Protein AF-A0A2J8KW64-F1 (afdb_monomer_lite)

Radius of gyration: 29.24 Å; chains: 1; bounding box: 67×45×69 Å

Secondary structure (DSSP, 8-state):
--S-SBTTBSS--HHHHHHHHHHHHHHTSGGGS-GGGHHHHHHHHHHHTSHHHHHHHHHHHSHHHHHHHHHHHTTSPPPP--SS----SS----------HHHHHHHHHHHHTTGGGSPPPPP-SS--HHHHTT-----EEEE---SHHHHHHHHHHT--HHHHHHHHHHHHHHHHHHTT---SEEEES-SHHHHHHHHHHHHHHHTTT----------EETTTTEEPPTT-

Sequence (232 aa):
RQNCPFLAGETESLADIVLWGALYPLLQDPAYLPEELSALHSWFQTLSTQEPCQRAAETVLKQQGVLALRPYLQKQPQPSPTEGRAVTNEPEEEELATLSEEEIAMAVTAWEKGLESLPPLRPQQNPVYSRLRQWNTLYLCGTDEYGTATETKALEEGLTPQEICDKYHIIHADIYRWFNISFDIFGRTTTPQQTKITQDIFQQLLKRGFVLQDTVEQLRCEHCARFLADRF

pLDDT: mean 83.66, std 15.82, range [40.0, 98.81]

Foldseek 3Di:
DPDQLAPVGVDDDPVLVVVLVVCVVPVVDVVNDDPVVVSVNSSSVSQCPDPVNVVVCVVCPPPVNVVVVVVVVVPPPDPPPDPDDDDDPPPDPPPPPDDDPVVVVVVVVVVVVPPVPDDDDDDDQDDDPCVVVVHPDAAEEEDDQDDPVLVVVCVVVVHDSVVVRVVVRVVVVVVCVVVVPDHPYYYYCPDPVNVVVVVVVVVVCVVVVNDDDDDDDFDADPVVRGTDDPVD

Organism: Pan troglodytes (NCBI:txid9598)

InterPro domains:
  IPR010987 Glutathione S-transferase, C-terminal-like [PS50405] (1-69)
  IPR014729 Rossmann-like alpha/beta/alpha sandwich fold [G3DSA:3.40.50.620] (129-232)
  IPR015413 Methionyl/Leucyl tRNA synthetase [PF09334] (129-232)
  IPR023458 Methionine-tRNA ligase, type 1 [PTHR45765] (129-232)
  IPR033911 Methioninyl-tRNA synthetase core domain [PR01041] (133-147)
  IPR033911 Methioninyl-tRNA synthetase core domain [PR01041] (181-192)
  IPR036282 Glutathione S-transferase, C-terminal domain superfamily [SSF47616] (3-79)

Structure (mmCIF, N/CA/C/O backbone):
data_AF-A0A2J8KW64-F1
#
_entry.id   AF-A0A2J8KW64-F1
#
loop_
_atom_site.group_PDB
_atom_site.id
_atom_site.type_symbol
_atom_site.label_atom_id
_atom_site.label_alt_id
_atom_site.label_comp_id
_atom_site.label_asym_id
_atom_site.label_entity_id
_atom_site.label_seq_id
_atom_site.pdbx_PDB_ins_code
_atom_site.Cartn_x
_atom_site.Cartn_y
_atom_site.Cartn_z
_atom_site.occupancy
_atom_site.B_iso_or_equiv
_atom_site.auth_seq_id
_atom_site.auth_comp_id
_atom_site.auth_asym_id
_atom_site.auth_atom_id
_atom_site.pdbx_PDB_model_num
ATOM 1 N N . ARG A 1 1 ? 14.714 -3.065 37.019 1.00 54.22 1 ARG A N 1
ATOM 2 C CA . ARG A 1 1 ? 16.060 -3.476 36.556 1.00 54.22 1 ARG A CA 1
ATOM 3 C C . ARG A 1 1 ? 17.045 -2.454 37.110 1.00 54.22 1 ARG A C 1
ATOM 5 O O . ARG A 1 1 ? 17.249 -1.432 36.481 1.00 54.22 1 ARG A O 1
ATOM 12 N N . GLN A 1 2 ? 17.510 -2.637 38.341 1.00 53.72 2 GLN A N 1
ATOM 13 C CA . GLN A 1 2 ? 18.458 -1.718 38.978 1.00 53.72 2 GLN A CA 1
ATOM 14 C C . GLN A 1 2 ? 19.855 -2.318 38.780 1.00 53.72 2 GLN A C 1
ATOM 16 O O . GLN A 1 2 ? 20.034 -3.480 39.130 1.00 53.72 2 GLN A O 1
ATOM 21 N N . ASN A 1 3 ? 20.781 -1.550 38.193 1.00 59.75 3 ASN A N 1
ATOM 22 C CA . ASN A 1 3 ? 22.216 -1.842 37.977 1.00 59.75 3 ASN A CA 1
ATOM 23 C C . ASN A 1 3 ? 22.692 -2.338 36.596 1.00 59.75 3 ASN A C 1
ATOM 25 O O . ASN A 1 3 ? 23.799 -2.861 36.514 1.00 59.75 3 ASN A O 1
ATOM 29 N N . CYS A 1 4 ? 21.956 -2.128 35.501 1.00 67.62 4 CYS A N 1
ATOM 30 C CA . CYS A 1 4 ? 22.584 -2.223 34.172 1.00 67.62 4 CYS A CA 1
ATOM 31 C C . CYS A 1 4 ? 23.103 -0.834 33.750 1.00 67.62 4 CYS A C 1
ATOM 33 O O . CYS A 1 4 ? 22.308 0.107 33.767 1.00 67.62 4 CYS A O 1
ATOM 35 N N . PRO A 1 5 ? 24.394 -0.681 33.392 1.00 73.62 5 PRO A N 1
ATOM 36 C CA . PRO A 1 5 ? 24.965 0.606 32.983 1.00 73.62 5 PRO A CA 1
ATOM 37 C C . PRO A 1 5 ? 24.490 1.081 31.598 1.00 73.62 5 PRO A C 1
ATOM 39 O O . PRO A 1 5 ? 24.626 2.262 31.296 1.00 73.62 5 PRO A O 1
ATOM 42 N N . PHE A 1 6 ? 23.907 0.193 30.780 1.00 83.44 6 PHE A N 1
ATOM 43 C CA . PHE A 1 6 ? 23.402 0.479 29.431 1.00 83.44 6 PHE A CA 1
ATOM 44 C C . PHE A 1 6 ? 21.948 0.008 29.260 1.00 83.44 6 PHE A C 1
ATOM 46 O O . PHE A 1 6 ? 21.459 -0.840 30.013 1.00 83.44 6 PHE A O 1
ATOM 53 N N . LEU A 1 7 ? 21.242 0.536 28.255 1.00 79.69 7 LEU A N 1
ATOM 54 C CA . LEU A 1 7 ? 19.806 0.303 28.039 1.00 79.69 7 LEU A CA 1
ATOM 55 C C . LEU A 1 7 ? 19.466 -1.170 27.775 1.00 79.69 7 LEU A C 1
ATOM 57 O O . LEU A 1 7 ? 18.421 -1.663 28.210 1.00 79.69 7 LEU A O 1
ATOM 61 N N . ALA A 1 8 ? 20.347 -1.875 27.063 1.00 72.19 8 ALA A N 1
ATOM 62 C CA . ALA A 1 8 ? 20.139 -3.258 26.641 1.00 72.19 8 ALA A CA 1
ATOM 63 C C . ALA A 1 8 ? 20.865 -4.302 27.515 1.00 72.19 8 ALA A C 1
ATOM 65 O O . ALA A 1 8 ? 20.628 -5.497 27.332 1.00 72.19 8 ALA A O 1
ATOM 66 N N . GLY A 1 9 ? 21.715 -3.893 28.467 1.00 76.25 9 GLY A N 1
ATOM 67 C CA . GLY A 1 9 ? 22.478 -4.823 29.307 1.00 76.25 9 GLY A CA 1
ATOM 68 C C . GLY A 1 9 ? 23.766 -4.238 29.896 1.00 76.25 9 GLY A C 1
ATOM 69 O O . GLY A 1 9 ? 23.833 -3.061 30.239 1.00 76.25 9 GLY A O 1
ATOM 70 N N . GLU A 1 10 ? 24.786 -5.086 30.051 1.00 78.88 10 GLU A N 1
ATOM 71 C CA . GLU A 1 10 ? 26.098 -4.715 30.617 1.00 78.88 10 GLU A CA 1
ATOM 72 C C . GLU A 1 10 ? 27.086 -4.167 29.580 1.00 78.88 10 GLU A C 1
ATOM 74 O O . GLU A 1 10 ? 28.126 -3.620 29.941 1.00 78.88 10 GLU A O 1
ATOM 79 N N . THR A 1 11 ? 26.756 -4.284 28.295 1.00 83.94 11 THR A N 1
ATOM 80 C CA . THR A 1 11 ? 27.576 -3.802 27.183 1.00 83.94 11 THR A CA 1
ATOM 81 C C . THR A 1 11 ? 26.881 -2.662 26.459 1.00 83.94 11 THR A C 1
ATOM 83 O O . THR A 1 11 ? 25.668 -2.710 26.253 1.00 83.94 11 THR A O 1
ATOM 86 N N . GLU A 1 12 ? 27.667 -1.691 26.008 1.00 85.81 12 GLU A N 1
ATOM 87 C CA . GLU A 1 12 ? 27.205 -0.634 25.116 1.00 85.81 12 GLU A CA 1
ATOM 88 C C . GLU A 1 12 ? 26.594 -1.217 23.838 1.00 85.81 12 GLU A C 1
ATOM 90 O O . GLU A 1 12 ? 27.151 -2.124 23.214 1.00 85.81 12 GLU A O 1
ATOM 95 N N . SER A 1 13 ? 25.446 -0.676 23.441 1.00 89.44 13 SER A N 1
ATOM 96 C CA . SER A 1 13 ? 24.792 -1.009 22.183 1.00 89.44 13 SER A CA 1
ATOM 97 C C . SER A 1 13 ? 24.716 0.199 21.252 1.00 89.44 13 SER A C 1
ATOM 99 O O . SER A 1 13 ? 24.811 1.352 21.668 1.00 89.44 13 SER A O 1
ATOM 101 N N . LEU A 1 14 ? 24.449 -0.052 19.969 1.00 85.19 14 LEU A N 1
ATOM 102 C CA . LEU A 1 14 ? 24.176 1.020 19.008 1.00 85.19 14 LEU A CA 1
ATOM 103 C C . LEU A 1 14 ? 23.000 1.909 19.455 1.00 85.19 14 LEU A C 1
ATOM 105 O O . LEU A 1 14 ? 23.011 3.111 19.203 1.00 85.19 14 LEU A O 1
ATOM 109 N N . ALA A 1 15 ? 22.002 1.333 20.132 1.00 86.06 15 ALA A N 1
ATOM 110 C CA . ALA A 1 15 ? 20.866 2.087 20.649 1.00 86.06 15 ALA A CA 1
ATOM 111 C C . ALA A 1 15 ? 21.295 3.094 21.725 1.00 86.06 15 ALA A C 1
ATOM 113 O O . ALA A 1 15 ? 20.784 4.211 21.733 1.00 86.06 15 ALA A O 1
ATOM 114 N N . ASP A 1 16 ? 22.262 2.734 22.576 1.00 88.88 16 ASP A N 1
ATOM 115 C CA . ASP A 1 16 ? 22.820 3.630 23.591 1.00 88.88 16 ASP A CA 1
ATOM 116 C C . ASP A 1 16 ? 23.479 4.855 22.947 1.00 88.88 16 ASP A C 1
ATOM 118 O O . ASP A 1 16 ? 23.173 5.984 23.322 1.00 88.88 16 ASP A O 1
ATOM 122 N N . ILE A 1 17 ? 24.302 4.644 21.915 1.00 88.69 17 ILE A N 1
ATOM 123 C CA . ILE A 1 17 ? 24.999 5.722 21.193 1.00 88.69 17 ILE A CA 1
ATOM 124 C C . ILE A 1 17 ? 24.003 6.644 20.476 1.00 88.69 17 ILE A C 1
ATOM 126 O O . ILE A 1 17 ? 24.112 7.869 20.556 1.00 88.69 17 ILE A O 1
ATOM 130 N N . VAL A 1 18 ? 23.020 6.065 19.776 1.00 86.56 18 VAL A N 1
ATOM 131 C CA . VAL A 1 18 ? 22.017 6.833 19.021 1.00 86.56 18 VAL A CA 1
ATOM 132 C C . VAL A 1 18 ? 21.143 7.662 19.961 1.00 86.56 18 VAL A C 1
ATOM 134 O O . VAL A 1 18 ? 20.919 8.845 19.703 1.00 86.56 18 VAL A O 1
ATOM 137 N N . LEU A 1 19 ? 20.672 7.068 21.061 1.00 88.19 19 LEU A N 1
ATOM 138 C CA . LEU A 1 19 ? 19.833 7.768 22.033 1.00 88.19 19 LEU A CA 1
ATOM 139 C C . LEU A 1 19 ? 20.622 8.826 22.799 1.00 88.19 19 LEU A C 1
ATOM 141 O O . LEU A 1 19 ? 20.112 9.928 22.988 1.00 88.19 19 LEU A O 1
ATOM 145 N N . TRP A 1 20 ? 21.870 8.545 23.178 1.00 91.06 20 TRP A N 1
ATOM 146 C CA . TRP A 1 20 ? 22.741 9.544 23.790 1.00 91.06 20 TRP A CA 1
ATOM 147 C C . TRP A 1 20 ? 22.952 10.740 22.864 1.00 91.06 20 TRP A C 1
ATOM 149 O O . TRP A 1 20 ? 22.718 11.866 23.287 1.00 91.06 20 TRP A O 1
ATOM 159 N N . GLY A 1 21 ? 23.292 10.521 21.589 1.00 86.69 21 GLY A N 1
ATOM 160 C CA . GLY A 1 21 ? 23.510 11.611 20.634 1.00 86.69 21 GLY A CA 1
ATOM 161 C C . GLY A 1 21 ? 22.258 12.459 20.380 1.00 86.69 21 GLY A C 1
ATOM 162 O O . GLY A 1 21 ? 22.357 13.678 20.251 1.00 86.69 21 GLY A O 1
ATOM 163 N N . ALA A 1 22 ? 21.077 11.835 20.352 1.00 84.50 22 ALA A N 1
ATOM 164 C CA . ALA A 1 22 ? 19.804 12.537 20.192 1.00 84.50 22 ALA A CA 1
ATOM 165 C C . ALA A 1 22 ? 19.422 13.366 21.431 1.00 84.50 22 ALA A C 1
ATOM 167 O O . ALA A 1 22 ? 18.861 14.453 21.300 1.00 84.50 22 ALA A O 1
ATOM 168 N N . LEU A 1 23 ? 19.727 12.855 22.626 1.00 84.44 23 LEU A N 1
ATOM 169 C CA . LEU A 1 23 ? 19.353 13.470 23.899 1.00 84.44 23 LEU A CA 1
ATOM 170 C C . LEU A 1 23 ? 20.432 14.398 24.468 1.00 84.44 23 LEU A C 1
ATOM 172 O O . LEU A 1 23 ? 20.132 15.187 25.360 1.00 84.44 23 LEU A O 1
ATOM 176 N N . TYR A 1 24 ? 21.663 14.350 23.950 1.00 85.25 24 TYR A N 1
ATOM 177 C CA . TYR A 1 24 ? 22.800 15.117 24.460 1.00 85.25 24 TYR A CA 1
ATOM 178 C C . TYR A 1 24 ? 22.519 16.615 24.644 1.00 85.25 24 TYR A C 1
ATOM 180 O O . TYR A 1 24 ? 22.802 17.125 25.727 1.00 85.25 24 TYR A O 1
ATOM 188 N N . PRO A 1 25 ? 21.902 17.327 23.676 1.00 78.38 25 PRO A N 1
ATOM 189 C CA . PRO A 1 25 ? 21.611 18.753 23.839 1.00 78.38 25 PRO A CA 1
ATOM 190 C C . PRO A 1 25 ? 20.603 19.062 24.954 1.00 78.38 25 PRO A C 1
ATOM 192 O O . PRO A 1 25 ? 20.591 20.178 25.459 1.00 78.38 25 PRO A O 1
ATOM 195 N N . LEU A 1 26 ? 19.746 18.099 25.307 1.00 77.19 26 LEU A N 1
ATOM 196 C CA . LEU A 1 26 ? 18.697 18.258 26.317 1.00 77.19 26 LEU A CA 1
ATOM 197 C C . LEU A 1 26 ? 19.200 17.885 27.712 1.00 77.19 26 LEU A C 1
ATOM 199 O O . LEU A 1 26 ? 18.938 18.597 28.672 1.00 77.19 26 LEU A O 1
ATOM 203 N N . LEU A 1 27 ? 19.932 16.775 27.824 1.00 81.06 27 LEU A N 1
ATOM 204 C CA . LEU A 1 27 ? 20.335 16.208 29.115 1.00 81.06 27 LEU A CA 1
ATOM 205 C C . LEU A 1 27 ? 21.698 16.709 29.612 1.00 81.06 27 LEU A C 1
ATOM 207 O O . LEU A 1 27 ? 22.128 16.334 30.702 1.00 81.06 27 LEU A O 1
ATOM 211 N N . GLN A 1 28 ? 22.380 17.559 28.837 1.00 77.75 28 GLN A N 1
ATOM 212 C CA . GLN A 1 28 ? 23.571 18.277 29.297 1.00 77.75 28 GLN A CA 1
ATOM 213 C C . GLN A 1 28 ? 23.236 19.285 30.409 1.00 77.75 28 GLN A C 1
ATOM 215 O O . GLN A 1 28 ? 24.074 19.529 31.278 1.00 77.75 28 GLN A O 1
ATOM 220 N N . ASP A 1 29 ? 22.033 19.864 30.385 1.00 76.94 29 ASP A N 1
ATOM 221 C CA . ASP A 1 29 ? 21.564 20.762 31.433 1.00 76.94 29 ASP A CA 1
ATOM 222 C C . ASP A 1 29 ? 20.804 19.956 32.508 1.00 76.94 29 ASP A C 1
ATOM 224 O O . ASP A 1 29 ? 19.748 19.378 32.224 1.00 76.94 29 ASP A O 1
ATOM 228 N N . PRO A 1 30 ? 21.320 19.897 33.751 1.00 66.75 30 PRO A N 1
ATOM 229 C CA . PRO A 1 30 ? 20.703 19.133 34.830 1.00 66.75 30 PRO A CA 1
ATOM 230 C C . PRO A 1 30 ? 19.306 19.639 35.224 1.00 66.75 30 PRO A C 1
ATOM 232 O O . PRO A 1 30 ? 18.594 18.911 35.908 1.00 66.75 30 PRO A O 1
ATOM 235 N N . ALA A 1 31 ? 18.886 20.833 34.789 1.00 72.00 31 ALA A N 1
ATOM 236 C CA . ALA A 1 31 ? 17.547 21.361 35.052 1.00 72.00 31 ALA A CA 1
ATOM 237 C C . ALA A 1 31 ? 16.423 20.644 34.274 1.00 72.00 31 ALA A C 1
ATOM 239 O O . ALA A 1 31 ? 15.263 20.736 34.666 1.00 72.00 31 ALA A O 1
ATOM 240 N N . TYR A 1 32 ? 16.739 19.930 33.186 1.00 67.06 32 TYR A N 1
ATOM 241 C CA . TYR A 1 32 ? 15.736 19.318 32.298 1.00 67.06 32 TYR A CA 1
ATOM 242 C C . TYR A 1 32 ? 15.318 17.893 32.691 1.00 67.06 32 TYR A C 1
ATOM 244 O O . TYR A 1 32 ? 14.472 17.295 32.024 1.00 67.06 32 TYR A O 1
ATOM 252 N N . LEU A 1 33 ? 15.892 17.330 33.757 1.00 68.00 33 LEU A N 1
ATOM 253 C CA . LEU A 1 33 ? 15.594 15.974 34.218 1.00 68.00 33 LEU A CA 1
ATOM 254 C C . LEU A 1 33 ? 15.066 15.984 35.659 1.00 68.00 33 LEU A C 1
ATOM 256 O O . LEU A 1 33 ? 15.821 16.326 36.568 1.00 68.00 33 LEU A O 1
ATOM 260 N N . PRO A 1 34 ? 13.812 15.554 35.883 1.00 73.69 34 PRO A N 1
ATOM 261 C CA . PRO A 1 34 ? 13.275 15.331 37.224 1.00 73.69 34 PRO A CA 1
ATOM 262 C C . PRO A 1 34 ? 14.090 14.284 38.010 1.00 73.69 34 PRO A C 1
ATOM 264 O O . PRO A 1 34 ? 14.601 13.320 37.424 1.00 73.69 34 PRO A O 1
ATOM 267 N N . GLU A 1 35 ? 14.203 14.441 39.336 1.00 69.38 35 GLU A N 1
ATOM 268 C CA . GLU A 1 35 ? 14.982 13.547 40.220 1.00 69.38 35 GLU A CA 1
ATOM 269 C C . GLU A 1 35 ? 14.512 12.080 40.145 1.00 69.38 35 GLU A C 1
ATOM 271 O O . GLU A 1 35 ? 15.294 11.141 40.337 1.00 69.38 35 GLU A O 1
ATOM 276 N N . GLU A 1 36 ? 13.247 11.863 39.778 1.00 75.94 36 GLU A N 1
ATOM 277 C CA . GLU A 1 36 ? 12.618 10.556 39.591 1.00 75.94 36 GLU A CA 1
ATOM 278 C C . GLU A 1 36 ? 13.283 9.720 38.480 1.00 75.94 36 GLU A C 1
ATOM 280 O O . GLU A 1 36 ? 13.137 8.495 38.451 1.00 75.94 36 GLU A O 1
ATOM 285 N N . LEU A 1 37 ? 14.062 10.348 37.590 1.00 79.62 37 LEU A N 1
ATOM 286 C CA . LEU A 1 37 ? 14.777 9.707 36.481 1.00 79.62 37 LEU A CA 1
ATOM 287 C C . LEU A 1 37 ? 16.285 9.539 36.745 1.00 79.62 37 LEU A C 1
ATOM 289 O O . LEU A 1 37 ? 17.095 9.512 35.817 1.00 79.62 37 LEU A O 1
ATOM 293 N N . SER A 1 38 ? 16.680 9.349 38.006 1.00 77.94 38 SER A N 1
ATOM 294 C CA . SER A 1 38 ? 18.078 9.122 38.423 1.00 77.94 38 SER A CA 1
ATOM 295 C C . SER A 1 38 ? 18.828 8.032 37.634 1.00 77.94 38 SER A C 1
ATOM 297 O O . SER A 1 38 ? 20.017 8.178 37.347 1.00 77.94 38 SER A O 1
ATOM 299 N N . ALA A 1 39 ? 18.146 6.960 37.216 1.00 81.19 39 ALA A N 1
ATOM 300 C CA . ALA A 1 39 ? 18.743 5.904 36.392 1.00 81.19 39 ALA A CA 1
ATOM 301 C C . ALA A 1 39 ? 19.136 6.399 34.988 1.00 81.19 39 ALA A C 1
ATOM 303 O O . ALA A 1 39 ? 20.193 6.031 34.476 1.00 81.19 39 ALA A O 1
ATOM 304 N N . LEU A 1 40 ? 18.310 7.263 34.389 1.00 83.06 40 LEU A N 1
ATOM 305 C CA . LEU A 1 40 ? 18.592 7.886 33.097 1.00 83.06 40 LEU A CA 1
ATOM 306 C C . LEU A 1 40 ? 19.747 8.883 33.220 1.00 83.06 40 LEU A C 1
ATOM 308 O O . LEU A 1 40 ? 20.615 8.918 32.352 1.00 83.06 40 LEU A O 1
ATOM 312 N N . HIS A 1 41 ? 19.802 9.626 34.329 1.00 81.44 41 HIS A N 1
ATOM 313 C CA . HIS A 1 41 ? 20.922 10.514 34.630 1.00 81.44 41 HIS A CA 1
ATOM 314 C C . HIS A 1 41 ? 22.237 9.730 34.727 1.00 81.44 41 HIS A C 1
ATOM 316 O O . HIS A 1 41 ? 23.215 10.072 34.066 1.00 81.44 41 HIS A O 1
ATOM 322 N N . SER A 1 42 ? 22.250 8.631 35.489 1.00 85.00 42 SER A N 1
ATOM 323 C CA . SER A 1 42 ? 23.431 7.773 35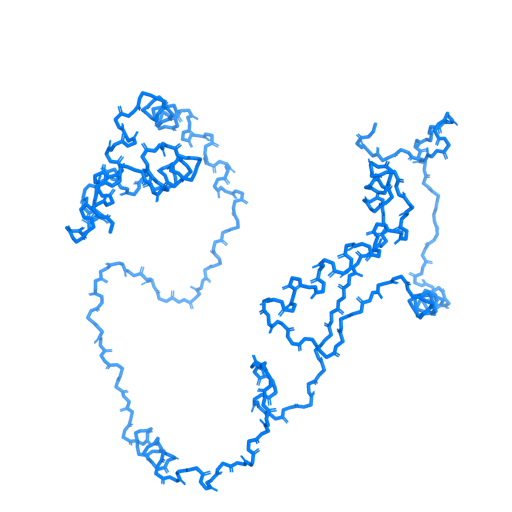.617 1.00 85.00 42 SER A CA 1
ATOM 324 C C . SER A 1 42 ? 23.880 7.215 34.266 1.00 85.00 42 SER A C 1
ATOM 326 O O . SER A 1 42 ? 25.061 7.296 33.944 1.00 85.00 42 SER A O 1
ATOM 328 N N . TRP A 1 43 ? 22.951 6.692 33.463 1.00 90.00 43 TRP A N 1
ATOM 329 C CA . TRP A 1 43 ? 23.235 6.174 32.122 1.00 90.00 43 TRP A CA 1
ATOM 330 C C . TRP A 1 43 ? 23.825 7.248 31.196 1.00 90.00 43 TRP A C 1
ATOM 332 O O . TRP A 1 43 ? 24.853 7.031 30.551 1.00 90.00 43 TRP A O 1
ATOM 342 N N . PHE A 1 44 ? 23.216 8.436 31.172 1.00 88.88 44 PHE A N 1
ATOM 343 C CA . PHE A 1 44 ? 23.664 9.535 30.323 1.00 88.88 44 PHE A CA 1
ATOM 344 C C . PHE A 1 44 ? 25.070 10.011 30.708 1.00 88.88 44 PHE A C 1
ATOM 346 O O . PHE A 1 44 ? 25.899 10.264 29.831 1.00 88.88 44 PHE A O 1
ATOM 353 N N . GLN A 1 45 ? 25.377 10.076 32.008 1.00 86.44 45 GLN A N 1
ATOM 354 C CA . GLN A 1 45 ? 26.723 10.396 32.492 1.00 86.44 45 GLN A CA 1
ATOM 355 C C . GLN A 1 45 ? 27.737 9.298 32.145 1.00 86.44 45 GLN A C 1
ATOM 357 O O . GLN A 1 45 ? 28.865 9.600 31.748 1.00 86.44 45 GLN A O 1
ATOM 362 N N . THR A 1 46 ? 27.346 8.023 32.222 1.00 89.06 46 THR A N 1
ATOM 363 C CA . THR A 1 46 ? 28.207 6.904 31.813 1.00 89.06 46 THR A CA 1
ATOM 364 C C . THR A 1 46 ? 28.620 7.016 30.346 1.00 89.06 46 THR A C 1
ATOM 366 O O . THR A 1 46 ? 29.796 6.843 30.047 1.00 89.06 46 THR A O 1
ATOM 369 N N . LEU A 1 47 ? 27.711 7.374 29.436 1.00 89.62 47 LEU A N 1
ATOM 370 C CA . LEU A 1 47 ? 28.058 7.573 28.021 1.00 89.62 47 LEU A CA 1
ATOM 371 C C . LEU A 1 47 ? 28.821 8.884 27.779 1.00 89.62 47 LEU A C 1
ATOM 373 O O . LEU A 1 47 ? 29.786 8.906 27.020 1.00 89.62 47 LEU A O 1
ATOM 377 N N . SER A 1 48 ? 28.459 9.965 28.474 1.00 87.75 48 SER A N 1
ATOM 378 C CA . SER A 1 48 ? 29.107 11.282 28.331 1.00 87.75 48 SER A CA 1
ATOM 379 C C . SER A 1 48 ? 30.550 11.322 28.848 1.00 87.75 48 SER A C 1
ATOM 381 O O . SER A 1 48 ? 31.327 12.201 28.473 1.00 87.75 48 SER A O 1
ATOM 383 N N . THR A 1 49 ? 30.930 10.378 29.709 1.00 88.81 49 THR A N 1
ATOM 384 C CA . THR A 1 49 ? 32.308 10.234 30.207 1.00 88.81 49 THR A CA 1
ATOM 385 C C . THR A 1 49 ? 33.208 9.434 29.267 1.00 88.81 49 THR A C 1
ATOM 387 O O . THR A 1 49 ? 34.424 9.423 29.457 1.00 88.81 49 THR A O 1
ATOM 390 N N . GLN A 1 50 ? 32.652 8.801 28.232 1.00 89.38 50 GLN A N 1
ATOM 391 C CA . GLN A 1 50 ? 33.443 8.067 27.256 1.00 89.38 50 GLN A CA 1
ATOM 392 C C . GLN A 1 50 ? 34.145 9.004 26.268 1.00 89.38 50 GLN A C 1
ATOM 394 O O . GLN A 1 50 ? 33.568 9.956 25.742 1.00 89.38 50 GLN A O 1
ATOM 399 N N . GLU A 1 51 ? 35.393 8.674 25.950 1.00 91.06 51 GLU A N 1
ATOM 400 C CA . GLU A 1 51 ? 36.249 9.470 25.066 1.00 91.06 51 GLU A CA 1
ATOM 401 C C . GLU A 1 51 ? 35.694 9.637 23.628 1.00 91.06 51 GLU A C 1
ATOM 403 O O . GLU A 1 51 ? 35.736 10.760 23.113 1.00 91.06 51 GLU A O 1
ATOM 408 N N . PRO A 1 52 ? 35.089 8.616 22.979 1.00 88.31 52 PRO A N 1
ATOM 409 C CA . PRO A 1 52 ? 34.460 8.786 21.665 1.00 88.31 52 PRO A CA 1
ATOM 410 C C . PRO A 1 52 ? 33.286 9.772 21.686 1.00 88.31 52 PRO A C 1
ATOM 412 O O . PRO A 1 52 ? 33.159 10.605 20.788 1.00 88.31 52 PRO A O 1
ATOM 415 N N . CYS A 1 53 ? 32.461 9.708 22.731 1.00 87.62 53 CYS A N 1
ATOM 416 C CA . CYS A 1 53 ? 31.306 10.576 22.933 1.00 87.62 53 CYS A CA 1
ATOM 417 C C . CYS A 1 53 ? 31.742 12.030 23.167 1.00 87.62 53 CYS A C 1
ATOM 419 O O . CYS A 1 53 ? 31.238 12.942 22.512 1.00 87.62 53 CYS A O 1
ATOM 421 N N . GLN A 1 54 ? 32.757 12.255 24.006 1.00 87.06 54 GLN A N 1
ATOM 422 C CA .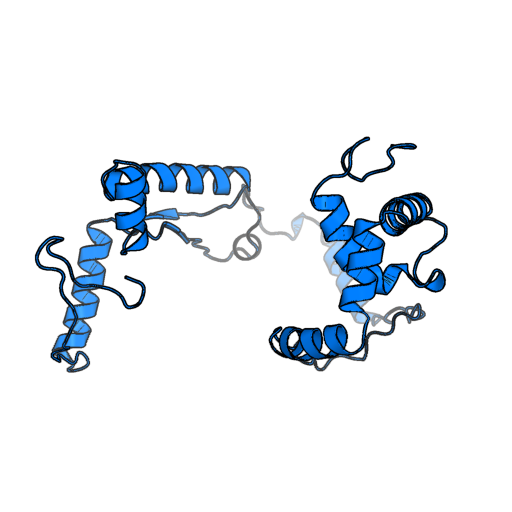 GLN A 1 54 ? 33.336 13.586 24.227 1.00 87.06 54 GLN A CA 1
ATOM 423 C C . GLN A 1 54 ? 33.899 14.187 22.937 1.00 87.06 54 GLN A C 1
ATOM 425 O O . GLN A 1 54 ? 33.554 15.313 22.575 1.00 87.06 54 GLN A O 1
ATOM 430 N N . ARG A 1 55 ? 34.695 13.416 22.182 1.00 86.06 55 ARG A N 1
ATOM 431 C CA . ARG A 1 55 ? 35.230 13.864 20.887 1.00 86.06 55 ARG A CA 1
ATOM 432 C C . ARG A 1 55 ? 34.128 14.185 19.881 1.00 86.06 55 ARG A C 1
ATOM 434 O O . ARG A 1 55 ? 34.241 15.175 19.154 1.00 86.06 55 ARG A O 1
ATOM 441 N N . ALA A 1 56 ? 33.078 13.368 19.819 1.00 84.12 56 ALA A N 1
ATOM 442 C CA . ALA A 1 56 ? 31.942 13.596 18.933 1.00 84.12 56 ALA A CA 1
ATOM 443 C C . ALA A 1 56 ? 31.199 14.889 19.302 1.00 84.12 56 ALA A C 1
ATOM 445 O O . ALA A 1 56 ? 30.999 15.742 18.435 1.00 84.12 56 ALA A O 1
ATOM 446 N N . ALA A 1 57 ? 30.874 15.076 20.585 1.00 83.31 57 ALA A N 1
ATOM 447 C CA . ALA A 1 57 ? 30.223 16.285 21.083 1.00 83.31 57 ALA A CA 1
ATOM 448 C C . ALA A 1 57 ? 31.064 17.538 20.795 1.00 83.31 57 ALA A C 1
ATOM 450 O O . ALA A 1 57 ? 30.564 18.496 20.210 1.00 83.31 57 ALA A O 1
ATOM 451 N N . GLU A 1 58 ? 32.363 17.520 21.101 1.00 82.38 58 GLU A N 1
ATOM 452 C CA . GLU A 1 58 ? 33.261 18.644 20.814 1.00 82.38 58 GLU A CA 1
ATOM 453 C C . GLU A 1 58 ? 33.351 18.972 19.322 1.00 82.38 58 GLU A C 1
ATOM 455 O O . GLU A 1 58 ? 33.418 20.141 18.938 1.00 82.38 58 GLU A O 1
ATOM 460 N N . THR A 1 59 ? 33.374 17.952 18.463 1.00 80.25 59 THR A N 1
ATOM 461 C CA . THR A 1 59 ? 33.448 18.137 17.008 1.00 80.25 59 THR A CA 1
ATOM 462 C C . THR A 1 59 ? 32.190 18.818 16.474 1.00 80.25 59 THR A C 1
ATOM 464 O O . THR A 1 59 ? 32.281 19.716 15.635 1.00 80.25 59 THR A O 1
ATOM 467 N N . VAL A 1 60 ? 31.021 18.431 16.988 1.00 73.56 60 VAL A N 1
ATOM 468 C CA . VAL A 1 60 ? 29.719 18.964 16.568 1.00 73.56 60 VAL A CA 1
ATOM 469 C C . VAL A 1 60 ? 29.458 20.361 17.145 1.00 73.56 60 VAL A C 1
ATOM 471 O O . VAL A 1 60 ? 28.936 21.225 16.442 1.00 73.56 60 VAL A O 1
ATOM 474 N N . LEU A 1 61 ? 29.850 20.608 18.397 1.00 72.75 61 LEU A N 1
ATOM 475 C CA . LEU A 1 61 ? 29.580 21.861 19.114 1.00 72.75 61 LEU A CA 1
ATOM 476 C C . LEU A 1 61 ? 30.578 22.986 18.806 1.00 72.75 61 LEU A C 1
ATOM 478 O O . LEU A 1 61 ? 30.315 24.150 19.115 1.00 72.75 61 LEU A O 1
ATOM 482 N N . LYS A 1 62 ? 31.713 22.690 18.161 1.00 75.25 62 LYS A N 1
ATOM 483 C CA . LYS A 1 62 ? 32.590 23.729 17.598 1.00 75.25 62 LYS A CA 1
ATOM 484 C C . LYS A 1 62 ? 31.843 24.526 16.522 1.00 75.25 62 LYS A C 1
ATOM 486 O O . LYS A 1 62 ? 31.023 23.983 15.786 1.00 75.25 62 LYS A O 1
ATOM 491 N N . GLN A 1 63 ? 32.175 25.814 16.373 1.00 60.16 63 GLN A N 1
ATOM 492 C CA . GLN A 1 63 ? 31.481 26.741 15.458 1.00 60.16 63 GLN A CA 1
ATOM 493 C C . GLN A 1 63 ? 31.309 26.196 14.025 1.00 60.16 63 GLN A C 1
ATOM 495 O O . GLN A 1 63 ? 30.282 26.437 13.399 1.00 60.16 63 GLN A O 1
ATOM 500 N N . GLN A 1 64 ? 32.273 25.424 13.512 1.00 64.50 64 GLN A N 1
ATOM 501 C CA . GLN A 1 64 ? 32.177 24.785 12.193 1.00 64.50 64 GLN A CA 1
ATOM 502 C C . GLN A 1 64 ? 31.124 23.661 12.129 1.00 64.50 64 GLN A C 1
ATOM 504 O O . GLN A 1 64 ? 30.427 23.552 11.122 1.00 64.50 64 GLN A O 1
ATOM 509 N N . GLY A 1 65 ? 30.958 22.866 13.192 1.00 62.59 65 GLY A N 1
ATOM 510 C CA . GLY A 1 65 ? 29.939 21.813 13.279 1.00 62.59 65 GLY A CA 1
ATOM 511 C C . GLY A 1 65 ? 28.521 22.378 13.391 1.00 62.59 65 GLY A C 1
ATOM 512 O O . GLY A 1 65 ? 27.615 21.929 12.690 1.00 62.59 65 GLY A O 1
ATOM 513 N N . VAL A 1 66 ? 28.349 23.460 14.157 1.00 61.06 66 VAL A N 1
ATOM 514 C CA . VAL A 1 66 ? 27.076 24.197 14.263 1.00 61.06 66 VAL A CA 1
ATOM 515 C C . VAL A 1 66 ? 26.657 24.792 12.910 1.00 61.06 66 VAL A C 1
ATOM 517 O O . VAL A 1 66 ? 25.487 24.723 12.525 1.00 61.06 66 VAL A O 1
ATOM 520 N N . LEU A 1 67 ? 27.613 25.330 12.142 1.00 62.09 67 LEU A N 1
ATOM 521 C CA . LEU A 1 67 ? 27.362 25.832 10.787 1.00 62.09 67 LEU A CA 1
ATOM 522 C C . LEU A 1 67 ? 26.994 24.715 9.796 1.00 62.09 67 LEU A C 1
ATOM 524 O O . LEU A 1 67 ? 26.199 24.967 8.893 1.00 62.09 67 LEU A O 1
ATOM 528 N N . ALA A 1 68 ? 27.516 23.496 9.975 1.00 62.88 68 ALA A N 1
ATOM 529 C CA . ALA A 1 68 ? 27.178 22.325 9.159 1.00 62.88 68 ALA A CA 1
ATOM 530 C C . ALA A 1 68 ? 25.804 21.713 9.510 1.00 62.88 68 ALA A C 1
ATOM 532 O O . ALA A 1 68 ? 25.116 21.194 8.630 1.00 62.88 68 ALA A O 1
ATOM 533 N N . LEU A 1 69 ? 25.369 21.825 10.769 1.00 61.56 69 LEU A N 1
ATOM 534 C CA . LEU A 1 69 ? 24.050 21.383 11.246 1.00 61.56 69 LEU A CA 1
ATOM 535 C C . LEU A 1 69 ? 22.905 22.268 10.741 1.00 61.56 69 LEU A C 1
ATOM 537 O O . LEU A 1 69 ? 21.824 21.773 10.422 1.00 61.56 69 LEU A O 1
ATOM 541 N N . ARG A 1 70 ? 23.148 23.577 10.621 1.00 60.97 70 ARG A N 1
ATOM 542 C CA . ARG A 1 70 ? 22.158 24.570 10.178 1.00 60.97 70 ARG A CA 1
ATOM 543 C C . ARG A 1 70 ? 21.461 24.218 8.848 1.00 60.97 70 ARG A C 1
ATOM 545 O O . ARG A 1 70 ? 20.231 24.196 8.838 1.00 60.97 70 ARG A O 1
ATOM 552 N N . PRO A 1 71 ? 22.170 23.900 7.745 1.00 67.88 71 PRO A N 1
ATOM 553 C CA . PRO A 1 71 ? 21.526 23.506 6.492 1.00 67.88 71 PRO A CA 1
ATOM 554 C C . PRO A 1 71 ? 20.830 22.139 6.566 1.00 67.88 71 PRO A C 1
ATOM 556 O O . PRO A 1 71 ? 19.942 21.878 5.760 1.00 67.88 71 PRO A O 1
ATOM 559 N N . TYR A 1 72 ? 21.198 21.263 7.509 1.00 62.12 72 TYR A N 1
ATOM 560 C CA . TYR A 1 72 ? 20.531 19.972 7.700 1.00 62.12 72 TYR A CA 1
ATOM 561 C C . TYR A 1 72 ? 19.192 20.131 8.433 1.00 62.12 72 TYR A C 1
ATOM 563 O O . TYR A 1 72 ? 18.184 19.577 8.001 1.00 62.12 72 TYR A O 1
ATOM 571 N N . LEU A 1 73 ? 19.153 20.960 9.482 1.00 58.59 73 LEU A N 1
ATOM 572 C CA . LEU A 1 73 ? 17.921 21.314 10.197 1.00 58.59 73 LEU A CA 1
ATOM 573 C C . LEU A 1 73 ? 16.937 22.083 9.304 1.00 58.59 73 LEU A C 1
ATOM 575 O O . LEU A 1 73 ? 15.736 21.860 9.382 1.00 58.59 73 LEU A O 1
ATOM 579 N N . GLN A 1 74 ? 17.435 22.930 8.400 1.00 63.28 74 GLN A N 1
ATOM 580 C CA . GLN A 1 74 ? 16.605 23.650 7.423 1.00 63.28 74 GLN A CA 1
ATOM 581 C C . GLN A 1 74 ? 16.002 22.754 6.327 1.00 63.28 74 GLN A C 1
ATOM 583 O O . GLN A 1 74 ? 15.072 23.182 5.649 1.00 63.28 74 GLN A O 1
ATOM 588 N N . LYS A 1 75 ? 16.524 21.534 6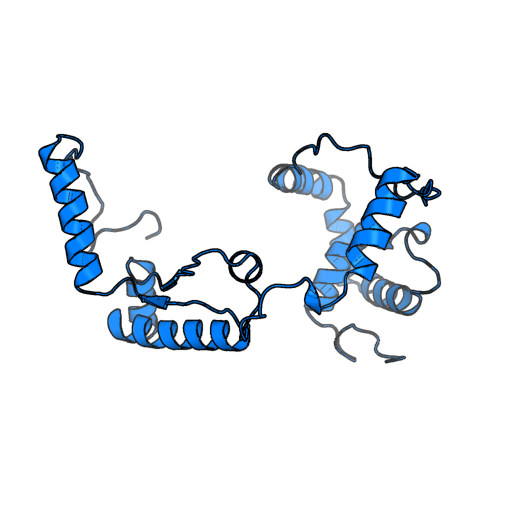.133 1.00 68.81 75 LYS A N 1
ATOM 589 C CA . LYS A 1 75 ? 15.970 20.531 5.206 1.00 68.81 75 LYS A CA 1
ATOM 590 C C . LYS A 1 75 ? 14.915 19.634 5.849 1.00 68.81 75 LYS A C 1
ATOM 592 O O . LYS A 1 75 ? 14.226 18.920 5.125 1.00 68.81 75 LYS A O 1
ATOM 597 N N . GLN A 1 76 ? 14.805 19.635 7.178 1.00 61.69 76 GLN A N 1
ATOM 598 C CA . GLN A 1 76 ? 13.710 18.945 7.849 1.00 61.69 76 GLN A CA 1
ATOM 599 C C . GLN A 1 76 ? 12.403 19.692 7.548 1.00 61.69 76 GLN A C 1
ATOM 601 O O . GLN A 1 76 ? 12.416 20.927 7.494 1.00 61.69 76 GLN A O 1
ATOM 606 N N . PRO A 1 77 ?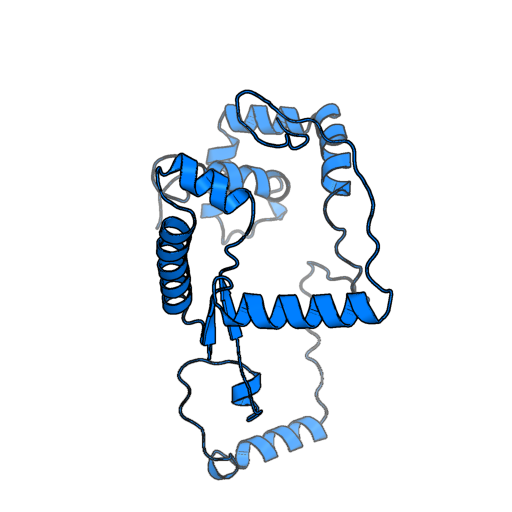 11.285 18.982 7.319 1.00 48.75 77 PRO A N 1
ATOM 607 C CA . PRO A 1 77 ? 9.996 19.627 7.128 1.00 48.75 77 PRO A CA 1
ATOM 608 C C . PRO A 1 77 ? 9.727 20.521 8.336 1.00 48.75 77 PRO A C 1
ATOM 610 O O . PRO A 1 77 ? 9.765 20.054 9.476 1.00 48.75 77 PRO A O 1
ATOM 613 N N . GLN A 1 78 ? 9.511 21.816 8.096 1.00 49.66 78 GLN A N 1
ATOM 614 C CA . GLN A 1 78 ? 9.116 22.696 9.185 1.00 49.66 78 GLN A CA 1
ATOM 615 C C . GLN A 1 78 ? 7.812 22.151 9.768 1.00 49.66 78 GLN A C 1
ATOM 617 O O . GLN A 1 78 ? 6.903 21.849 8.985 1.00 49.66 78 GLN A O 1
ATOM 622 N N . PRO A 1 79 ? 7.699 22.002 11.100 1.00 45.00 79 PRO A N 1
ATOM 623 C CA . PRO A 1 79 ? 6.402 21.761 11.696 1.00 45.00 79 PRO A CA 1
ATOM 624 C C . PRO A 1 79 ? 5.506 22.901 11.223 1.00 45.00 79 PRO A C 1
ATOM 626 O O . PRO A 1 79 ? 5.813 24.077 11.422 1.00 45.00 79 PRO A O 1
ATOM 629 N N . SER A 1 80 ? 4.455 22.545 10.488 1.00 44.47 80 SER A N 1
ATOM 630 C CA . SER A 1 80 ? 3.420 23.483 10.078 1.00 44.47 80 SER A CA 1
ATOM 631 C C . SER A 1 80 ? 3.002 24.281 11.310 1.00 44.47 80 SER A C 1
ATOM 633 O O . SER A 1 80 ? 2.774 23.650 12.347 1.00 44.47 80 SER A O 1
ATOM 635 N N . PRO A 1 81 ? 2.899 25.620 11.241 1.00 41.56 81 PRO A N 1
ATOM 636 C CA . PRO A 1 81 ? 2.301 26.359 12.331 1.00 41.56 81 PRO A CA 1
ATOM 637 C C . PRO A 1 81 ? 0.856 25.877 12.413 1.00 41.56 81 PRO A C 1
ATOM 639 O O . PRO A 1 81 ? 0.015 26.223 11.586 1.00 41.56 81 PRO A O 1
ATOM 642 N N . THR A 1 82 ? 0.574 25.010 13.379 1.00 41.41 82 THR A N 1
ATOM 643 C CA . THR A 1 82 ? -0.767 24.907 13.923 1.00 41.41 82 THR A CA 1
ATOM 644 C C . THR A 1 82 ? -1.120 26.317 14.360 1.00 41.41 82 THR A C 1
ATOM 646 O O . THR A 1 82 ? -0.471 26.864 15.251 1.00 41.41 82 THR A O 1
ATOM 649 N N . GLU A 1 83 ? -2.107 26.931 13.711 1.00 46.56 83 GLU A N 1
ATOM 650 C CA . GLU A 1 83 ? -2.892 27.985 14.344 1.00 46.56 83 GLU A CA 1
ATOM 651 C C . GLU A 1 83 ? -3.487 27.363 15.612 1.00 46.56 83 GLU A C 1
ATOM 653 O O . GLU A 1 83 ? -4.506 26.680 15.598 1.00 46.56 83 GLU A O 1
ATOM 658 N N . GLY A 1 84 ? -2.735 27.475 16.695 1.00 44.62 84 GLY A N 1
ATOM 659 C CA . GLY A 1 84 ? -2.943 26.768 17.940 1.00 44.62 84 GLY A CA 1
ATOM 660 C C . GLY A 1 84 ? -1.982 27.370 18.947 1.00 44.62 84 GLY A C 1
ATOM 661 O O . GLY A 1 84 ? -0.784 27.460 18.694 1.00 44.62 84 GLY A O 1
ATOM 662 N N . ARG A 1 85 ? -2.560 27.882 20.030 1.00 45.78 85 ARG A N 1
ATOM 663 C CA . ARG A 1 85 ? -1.930 28.564 21.166 1.00 45.78 85 ARG A CA 1
ATOM 664 C C . ARG A 1 85 ? -0.549 27.978 21.507 1.00 45.78 85 ARG A C 1
ATOM 666 O O . ARG A 1 85 ? -0.376 26.763 21.495 1.00 45.78 85 ARG A O 1
ATOM 673 N N . ALA A 1 86 ? 0.421 28.852 21.788 1.00 41.34 86 ALA A N 1
ATOM 674 C CA . ALA A 1 86 ? 1.785 28.466 22.142 1.00 41.34 86 ALA A CA 1
ATOM 675 C C . ALA A 1 86 ? 1.776 27.440 23.285 1.00 41.34 86 ALA A C 1
ATOM 677 O O . ALA A 1 86 ? 1.321 27.762 24.377 1.00 41.34 86 ALA A O 1
ATOM 678 N N . VAL A 1 87 ? 2.265 26.226 23.024 1.00 40.00 87 VAL A N 1
ATOM 679 C CA . VAL A 1 87 ? 2.434 25.200 24.057 1.00 40.00 87 VAL A CA 1
ATOM 680 C C . VAL A 1 87 ? 3.657 25.578 24.889 1.00 40.00 87 VAL A C 1
ATOM 682 O O . VAL A 1 87 ? 4.788 25.543 24.401 1.00 40.00 87 VAL A O 1
ATOM 685 N N . THR A 1 88 ? 3.421 26.005 26.124 1.00 51.78 88 THR A N 1
ATOM 686 C CA . THR A 1 88 ? 4.455 26.258 27.133 1.00 51.78 88 THR A CA 1
ATOM 687 C C . THR A 1 88 ? 4.743 24.976 27.922 1.00 51.78 88 THR A C 1
ATOM 689 O O . THR A 1 88 ? 3.827 24.212 28.190 1.00 51.78 88 THR A O 1
ATOM 692 N N . ASN A 1 89 ? 6.003 24.746 28.319 1.00 47.81 89 ASN A N 1
ATOM 693 C CA . ASN A 1 89 ? 6.401 23.661 29.243 1.00 47.81 89 ASN A CA 1
ATOM 694 C C . ASN A 1 89 ? 6.258 24.049 30.732 1.00 47.81 89 ASN A C 1
ATOM 696 O O . ASN A 1 89 ? 6.707 23.313 31.608 1.00 47.81 89 ASN A O 1
ATOM 700 N N . GLU A 1 90 ? 5.677 25.212 31.026 1.00 49.88 90 GLU A N 1
ATOM 701 C CA . GLU A 1 90 ? 5.174 25.517 32.367 1.00 49.88 90 GLU A CA 1
ATOM 702 C C . GLU A 1 90 ? 4.007 24.555 32.651 1.00 49.88 90 GLU A C 1
ATOM 704 O O . GLU A 1 90 ? 3.244 24.282 31.719 1.00 49.88 90 GLU A O 1
ATOM 709 N N . PRO A 1 91 ? 3.828 24.029 33.878 1.00 43.66 91 PRO A N 1
ATOM 710 C CA . PRO A 1 91 ? 2.567 23.401 34.231 1.00 43.66 91 PRO A CA 1
ATOM 711 C C . PRO A 1 91 ? 1.501 24.487 34.103 1.00 43.66 91 PRO A C 1
ATOM 713 O O . PRO A 1 91 ? 1.373 25.346 34.973 1.00 43.66 91 PRO A O 1
ATOM 716 N N . GLU A 1 92 ? 0.784 24.502 32.979 1.00 53.28 92 GLU A N 1
ATOM 717 C CA . GLU A 1 92 ? -0.465 25.237 32.895 1.00 53.28 92 GLU A CA 1
ATOM 718 C C . GLU A 1 92 ? -1.286 24.729 34.082 1.00 53.28 92 GLU A C 1
ATOM 720 O O . GLU A 1 92 ? -1.528 23.525 34.203 1.00 53.28 92 GLU A O 1
ATOM 725 N N . GLU A 1 93 ? -1.641 25.617 35.016 1.00 52.00 93 GLU A N 1
ATOM 726 C CA . GLU A 1 93 ? -2.782 25.340 35.876 1.00 52.00 93 GLU A CA 1
ATOM 727 C C . GLU A 1 93 ? -3.901 25.002 34.895 1.00 52.00 93 GLU A C 1
ATOM 729 O O . GLU A 1 93 ? -4.333 25.877 34.143 1.00 52.00 93 GLU A O 1
ATOM 734 N N . GLU A 1 94 ? -4.268 23.720 34.800 1.00 54.59 94 GLU A N 1
ATOM 735 C CA . GLU A 1 94 ? -5.414 23.287 34.017 1.00 54.59 94 GLU A CA 1
ATOM 736 C C . GLU A 1 94 ? -6.602 24.064 34.586 1.00 54.59 94 GLU A C 1
ATOM 738 O O . GLU A 1 94 ? -7.201 23.668 35.588 1.00 54.59 94 GLU A O 1
ATOM 743 N N . GLU A 1 95 ? -6.924 25.213 33.985 1.00 54.59 95 GLU A N 1
ATOM 744 C CA . GLU A 1 95 ? -8.238 25.814 34.114 1.00 54.59 95 GLU A CA 1
ATOM 745 C C . GLU A 1 95 ? -9.181 24.708 33.663 1.00 54.59 95 GLU A C 1
ATOM 747 O O . GLU A 1 95 ? -9.294 24.429 32.466 1.00 54.59 95 GLU A O 1
ATOM 752 N N . LEU A 1 96 ? -9.778 24.006 34.632 1.00 59.81 96 LEU A N 1
ATOM 753 C CA . LEU A 1 96 ? -10.747 22.963 34.355 1.00 59.81 96 LEU A CA 1
ATOM 754 C C . LEU A 1 96 ? -11.755 23.560 33.383 1.00 59.81 96 LEU A C 1
ATOM 756 O O . LEU A 1 96 ? -12.462 24.512 33.726 1.00 59.81 96 LEU A O 1
ATOM 760 N N . ALA A 1 97 ? -11.790 23.013 32.169 1.00 72.62 97 ALA A N 1
ATOM 761 C CA . ALA A 1 97 ? -12.739 23.432 31.160 1.00 72.62 97 ALA A CA 1
ATOM 762 C C . ALA A 1 97 ? -14.138 23.395 31.788 1.00 72.62 97 ALA A C 1
ATOM 764 O O . ALA A 1 97 ? -14.609 22.347 32.238 1.00 72.62 97 ALA A O 1
ATOM 765 N N . THR A 1 98 ? -14.777 24.560 31.889 1.00 81.69 98 THR A N 1
ATOM 766 C CA . THR A 1 98 ? -16.107 24.670 32.481 1.00 81.69 98 THR A CA 1
ATOM 767 C C . THR A 1 98 ? -17.122 24.196 31.450 1.00 81.69 98 THR A C 1
ATOM 769 O O . THR A 1 98 ? -17.338 24.835 30.425 1.00 81.69 98 THR A O 1
ATOM 772 N N . LEU A 1 99 ? -17.713 23.029 31.706 1.00 89.25 99 LEU A N 1
ATOM 773 C CA . LEU A 1 99 ? -18.820 22.496 30.916 1.00 89.25 99 LEU A CA 1
ATOM 774 C C . LEU A 1 99 ? -20.112 23.217 31.303 1.00 89.25 99 LEU A C 1
ATOM 776 O O . LEU A 1 99 ? -20.331 23.522 32.479 1.00 89.25 99 LEU A O 1
ATOM 780 N N . SER A 1 100 ? -20.984 23.468 30.331 1.00 92.31 100 SER A N 1
ATOM 781 C CA . SER A 1 100 ? -22.307 24.022 30.617 1.00 92.31 100 SER A CA 1
ATOM 782 C C . SER A 1 100 ? -23.184 23.010 31.365 1.00 92.31 100 SER A C 1
ATOM 784 O O . SER A 1 100 ? -23.059 21.794 31.191 1.00 92.31 100 SER A O 1
ATOM 786 N N . GLU A 1 101 ? -24.124 23.505 32.177 1.00 92.19 101 GLU A N 1
ATOM 787 C CA . GLU A 1 101 ? -25.112 22.649 32.854 1.00 92.19 101 GLU A CA 1
ATOM 788 C C . GLU A 1 101 ? -25.917 21.805 31.848 1.00 92.19 101 GLU A C 1
ATOM 790 O O . GLU A 1 101 ? -26.258 20.657 32.134 1.00 92.19 101 GLU A O 1
ATOM 795 N N . GLU A 1 102 ? -26.167 22.344 30.649 1.00 93.69 102 GLU A N 1
ATOM 796 C CA . GLU A 1 102 ? -26.865 21.651 29.564 1.00 93.69 102 GLU A CA 1
ATOM 797 C C . GLU A 1 102 ? -26.051 20.472 29.009 1.00 93.69 102 GLU A C 1
ATOM 799 O O . GLU A 1 102 ? -26.589 19.373 28.863 1.00 93.69 102 GLU A O 1
ATOM 804 N N . GLU A 1 103 ? -24.751 20.649 28.753 1.00 93.50 103 GLU A N 1
ATOM 805 C CA . GLU A 1 103 ? -23.872 19.564 28.292 1.00 93.50 103 GLU A CA 1
ATOM 806 C C . GLU A 1 103 ? -23.784 18.431 29.317 1.00 93.50 103 GLU A C 1
ATOM 808 O O . GLU A 1 103 ? -23.890 17.256 28.951 1.00 93.50 103 GLU A O 1
ATOM 813 N N . ILE A 1 104 ? -23.653 18.776 30.604 1.00 94.81 104 ILE A N 1
ATOM 814 C CA . ILE A 1 104 ? -23.622 17.798 31.699 1.00 94.81 104 ILE A CA 1
ATOM 815 C C . ILE A 1 104 ? -24.952 17.038 31.757 1.00 94.81 104 ILE A C 1
ATOM 817 O O . ILE A 1 104 ? -24.957 15.805 31.777 1.00 94.81 104 ILE A O 1
ATOM 821 N N . ALA A 1 105 ? -26.086 17.745 31.727 1.00 94.81 105 ALA A N 1
ATOM 822 C CA . ALA A 1 105 ? -27.409 17.127 31.770 1.00 94.81 105 ALA A CA 1
ATOM 823 C C . ALA A 1 105 ? -27.663 16.200 30.565 1.00 94.81 105 ALA A C 1
ATOM 825 O O . ALA A 1 105 ? -28.200 15.098 30.732 1.00 94.81 105 ALA A O 1
ATOM 826 N N . MET A 1 106 ? -27.244 16.598 29.357 1.00 93.44 106 MET A N 1
ATOM 827 C CA . MET A 1 106 ? -27.346 15.761 28.158 1.00 93.44 106 MET A CA 1
ATOM 828 C C . MET A 1 106 ? -26.478 14.503 28.253 1.00 93.44 106 MET A C 1
ATOM 830 O O . MET A 1 106 ? -26.943 13.417 27.896 1.00 93.44 106 MET A O 1
ATOM 834 N N . ALA A 1 107 ? -25.242 14.624 28.746 1.00 93.56 107 ALA A N 1
ATOM 835 C CA . ALA A 1 107 ? -24.339 13.491 28.917 1.00 93.56 107 ALA A CA 1
ATOM 836 C C . ALA A 1 107 ? -24.879 12.480 29.942 1.00 93.56 107 ALA A C 1
ATOM 838 O O . ALA A 1 107 ? -24.903 11.282 29.652 1.00 93.56 107 ALA A O 1
ATOM 839 N N . VAL A 1 108 ? -25.386 12.953 31.090 1.00 95.56 108 VAL A N 1
ATOM 840 C CA . VAL A 1 108 ? -26.031 12.105 32.111 1.00 95.56 108 VAL A CA 1
ATOM 841 C C . VAL A 1 108 ? -27.247 11.392 31.521 1.00 95.56 108 VAL A C 1
ATOM 843 O O . VAL A 1 108 ? -27.334 10.169 31.595 1.00 95.56 108 VAL A O 1
ATOM 846 N N . THR A 1 109 ? -28.128 12.125 30.832 1.00 94.56 109 THR A N 1
ATOM 847 C CA . THR A 1 109 ? -29.321 11.545 30.192 1.00 94.56 109 THR A CA 1
ATOM 848 C C . THR A 1 109 ? -28.953 10.471 29.162 1.00 94.56 109 THR A C 1
ATOM 850 O O . THR A 1 109 ? -29.613 9.437 29.067 1.00 94.56 109 THR A O 1
ATOM 853 N N . ALA A 1 110 ? -27.911 10.697 28.354 1.00 91.31 110 ALA A N 1
ATOM 854 C CA . ALA A 1 110 ? -27.442 9.719 27.376 1.00 91.31 110 ALA A CA 1
ATOM 855 C C . ALA A 1 110 ? -26.824 8.477 28.039 1.00 91.31 110 ALA A C 1
ATOM 857 O O . ALA A 1 110 ? -27.030 7.369 27.550 1.00 91.31 110 ALA A O 1
ATOM 858 N N . TRP A 1 111 ? -26.103 8.652 29.148 1.00 92.50 111 TRP A N 1
ATOM 859 C CA . TRP A 1 111 ? -25.497 7.561 29.911 1.00 92.50 111 TRP A CA 1
ATOM 860 C C . TRP A 1 111 ? -26.550 6.688 30.614 1.00 92.50 111 TRP A C 1
ATOM 862 O O . TRP A 1 111 ? -26.493 5.462 30.521 1.00 92.50 111 TRP A O 1
ATOM 872 N N . GLU A 1 112 ? -27.566 7.303 31.230 1.00 94.81 112 GLU A N 1
ATOM 873 C CA . GLU A 1 112 ? -28.655 6.608 31.936 1.00 94.81 112 GLU A CA 1
ATOM 874 C C . GLU A 1 112 ? -29.561 5.780 31.012 1.00 94.81 112 GLU A C 1
ATOM 876 O O . GLU A 1 112 ? -30.143 4.789 31.452 1.00 94.81 112 GLU A O 1
ATOM 881 N N . LYS A 1 113 ? -29.644 6.119 29.715 1.00 92.50 113 LYS A N 1
ATOM 882 C CA . LYS A 1 113 ? -30.358 5.302 28.713 1.00 92.50 113 LYS A CA 1
ATOM 883 C C . LYS A 1 113 ? -29.799 3.881 28.578 1.00 92.50 113 LYS A C 1
ATOM 885 O O . LYS A 1 113 ? -30.502 3.002 28.079 1.00 92.50 113 LYS A O 1
ATOM 890 N N . GLY A 1 114 ? -28.554 3.653 28.997 1.00 90.06 114 GLY A N 1
ATOM 891 C CA . GLY A 1 114 ? -27.958 2.326 29.093 1.00 90.06 114 GLY A CA 1
ATOM 892 C C . GLY A 1 114 ? -27.836 1.570 27.763 1.00 90.06 114 GLY A C 1
ATOM 893 O O . GLY A 1 114 ? -28.017 2.104 26.665 1.00 90.06 114 GLY A O 1
ATOM 894 N N . LEU A 1 115 ? -27.508 0.281 27.877 1.00 86.00 115 LEU A N 1
ATOM 895 C CA . LEU A 1 115 ? -27.213 -0.611 26.748 1.00 86.00 115 LEU A CA 1
ATOM 896 C C . LEU A 1 115 ? -28.434 -0.899 25.862 1.00 86.00 115 LEU A C 1
ATOM 898 O O . LEU A 1 115 ? -28.266 -1.199 24.685 1.00 86.00 115 LEU A O 1
ATOM 902 N N . GLU A 1 116 ? -29.648 -0.792 26.404 1.00 85.50 116 GLU A N 1
ATOM 903 C CA . GLU A 1 116 ? -30.896 -1.064 25.673 1.00 85.50 116 GLU A CA 1
ATOM 904 C C . GLU A 1 116 ? -31.161 -0.049 24.555 1.00 85.50 116 GLU A C 1
ATOM 906 O O . GLU A 1 116 ? -31.846 -0.351 23.580 1.00 85.50 116 GLU A O 1
ATOM 911 N N . SER A 1 117 ? -30.587 1.151 24.674 1.00 85.31 117 SER A N 1
ATOM 912 C CA . SER A 1 117 ? -30.682 2.195 23.653 1.00 85.31 117 SER A CA 1
ATOM 913 C C . SER A 1 117 ? -29.723 1.994 22.474 1.00 85.31 117 SER A C 1
ATOM 915 O O . SER A 1 117 ? -29.854 2.673 21.451 1.00 85.31 117 SER A O 1
ATOM 917 N N . LEU A 1 118 ? -28.756 1.077 22.598 1.00 82.69 118 LEU A N 1
ATOM 918 C CA . LEU A 1 118 ? -27.758 0.828 21.568 1.00 82.69 118 LEU A CA 1
ATOM 919 C C . LEU A 1 118 ? -28.291 -0.152 20.512 1.00 82.69 118 LEU A C 1
ATOM 921 O O . LEU A 1 118 ? -28.935 -1.147 20.846 1.00 82.69 118 LEU A O 1
ATOM 925 N N . PRO A 1 119 ? -27.984 0.071 19.221 1.00 83.19 119 PRO A N 1
ATOM 926 C CA . PRO A 1 119 ? -28.261 -0.923 18.197 1.00 83.19 119 PRO A CA 1
ATOM 927 C C . PRO A 1 119 ? -27.448 -2.205 18.458 1.00 83.19 119 PRO A C 1
ATOM 929 O O . PRO A 1 119 ? -26.384 -2.142 19.083 1.00 83.19 119 PRO A O 1
ATOM 932 N N . PRO A 1 120 ? -27.893 -3.364 17.937 1.00 80.69 120 PRO A N 1
ATOM 933 C CA . PRO A 1 120 ? -27.187 -4.629 18.106 1.00 80.69 120 PRO A CA 1
ATOM 934 C C . PRO A 1 120 ? -25.712 -4.510 17.710 1.00 80.69 120 PRO A C 1
ATOM 936 O O . PRO A 1 120 ? -25.381 -4.136 16.579 1.00 80.69 120 PRO A O 1
ATOM 939 N N . LEU A 1 121 ? -24.818 -4.841 18.642 1.00 70.25 121 LEU A N 1
ATOM 940 C CA . LEU A 1 121 ? -23.385 -4.846 18.379 1.00 70.25 121 LEU A CA 1
ATOM 941 C C . LEU A 1 121 ? -23.060 -5.974 17.398 1.00 70.25 121 LEU A C 1
ATOM 943 O O . LEU A 1 121 ? -23.376 -7.140 17.638 1.00 70.25 121 LEU A O 1
ATOM 947 N N . ARG A 1 122 ? -22.406 -5.638 16.283 1.00 70.06 122 ARG A N 1
ATOM 948 C CA . ARG A 1 122 ? -21.861 -6.658 15.381 1.00 70.06 122 ARG A CA 1
ATOM 949 C C . ARG A 1 122 ? -20.603 -7.252 16.021 1.00 70.06 122 ARG A C 1
ATOM 951 O O . ARG A 1 122 ? -19.778 -6.472 16.503 1.00 70.06 122 ARG A O 1
ATOM 958 N N . PRO A 1 123 ? -20.410 -8.583 15.996 1.00 66.88 123 PRO A N 1
ATOM 959 C CA . PRO A 1 123 ? -19.148 -9.185 16.406 1.00 66.88 123 PRO A CA 1
ATOM 960 C C . PRO A 1 123 ? -18.024 -8.569 15.571 1.00 66.88 123 PRO A C 1
ATOM 962 O O . PRO A 1 123 ? -18.081 -8.609 14.341 1.00 66.88 123 PRO A O 1
ATOM 965 N N . GLN A 1 124 ? -17.032 -7.959 16.215 1.00 64.00 124 GLN A N 1
ATOM 966 C CA . GLN A 1 124 ? -15.901 -7.360 15.513 1.00 64.00 124 GLN A CA 1
ATOM 967 C C . GLN A 1 124 ? -14.637 -8.156 15.785 1.00 64.00 124 GLN A C 1
ATOM 969 O O . GLN A 1 124 ? -14.284 -8.396 16.934 1.00 64.00 124 GLN A O 1
ATOM 974 N N . GLN A 1 125 ? -13.949 -8.540 14.711 1.00 61.03 125 GLN A N 1
ATOM 975 C CA . GLN A 1 125 ? -12.627 -9.146 14.813 1.00 61.03 125 GLN A CA 1
ATOM 976 C C . GLN A 1 125 ? -11.544 -8.093 15.055 1.00 61.03 125 GLN A C 1
ATOM 978 O O . GLN A 1 125 ? -10.578 -8.431 15.717 1.00 61.03 125 GLN A O 1
ATOM 983 N N . ASN A 1 126 ? -11.714 -6.846 14.575 1.00 69.50 126 ASN A N 1
ATOM 984 C CA . ASN A 1 126 ? -10.709 -5.777 14.653 1.00 69.50 126 ASN A CA 1
ATOM 985 C C . ASN A 1 126 ? -11.313 -4.364 14.479 1.00 69.50 126 ASN A C 1
ATOM 987 O O . ASN A 1 126 ? -12.111 -4.169 13.553 1.00 69.50 126 ASN A O 1
ATOM 991 N N . PRO A 1 127 ? -10.932 -3.367 15.306 1.00 70.06 127 PRO A N 1
ATOM 992 C CA . PRO A 1 127 ? -11.580 -2.059 15.309 1.00 70.06 127 PRO A CA 1
ATOM 993 C C . PRO A 1 127 ? -11.068 -1.162 14.174 1.00 70.06 127 PRO A C 1
ATOM 995 O O . PRO A 1 127 ? -10.022 -0.528 14.260 1.00 70.06 127 PRO A O 1
ATOM 998 N N . VAL A 1 128 ? -11.867 -1.057 13.114 1.00 86.12 128 VAL A N 1
ATOM 999 C CA . VAL A 1 128 ? -11.780 0.026 12.124 1.00 86.12 128 VAL A CA 1
ATOM 1000 C C . VAL A 1 128 ? -12.934 0.984 12.407 1.00 86.12 128 VAL A C 1
ATOM 1002 O O . VAL A 1 128 ? -14.092 0.568 12.375 1.00 86.12 128 VAL A O 1
ATOM 1005 N N . TYR A 1 129 ? -12.644 2.265 12.670 1.00 90.94 129 TYR A N 1
ATOM 1006 C CA . TYR A 1 129 ? -13.647 3.258 13.097 1.00 90.94 129 TYR A CA 1
ATOM 1007 C C . TYR A 1 129 ? -14.895 3.285 12.203 1.00 90.94 129 TYR A C 1
ATOM 1009 O O . TYR A 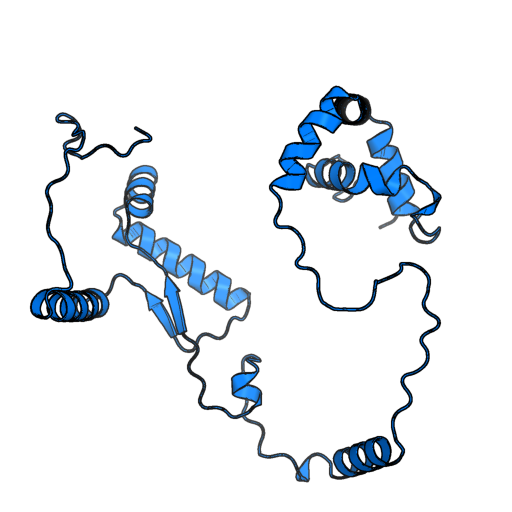1 129 ? -16.020 3.260 12.697 1.00 90.94 129 TYR A O 1
ATOM 1017 N N . SER A 1 130 ? -14.709 3.244 10.882 1.00 91.75 130 SER A N 1
ATOM 1018 C CA . SER A 1 130 ? -15.815 3.216 9.918 1.00 91.75 130 SER A CA 1
ATOM 1019 C C . SER A 1 130 ? -16.789 2.050 10.157 1.00 91.75 130 SER A C 1
ATOM 1021 O O . SER A 1 130 ? -18.001 2.243 10.047 1.00 91.75 130 SER A O 1
ATOM 1023 N N . ARG A 1 131 ? -16.287 0.874 10.563 1.00 88.75 131 ARG A N 1
ATOM 1024 C CA . ARG A 1 131 ? -17.112 -0.298 10.893 1.00 88.75 131 ARG A CA 1
ATOM 1025 C C . ARG A 1 131 ? -17.848 -0.110 12.222 1.00 88.75 131 ARG A C 1
ATOM 1027 O O . ARG A 1 131 ? -19.009 -0.495 12.329 1.00 88.75 131 ARG A O 1
ATOM 1034 N N . LEU A 1 132 ? -17.209 0.510 13.224 1.00 87.19 132 LEU A N 1
ATOM 1035 C CA . LEU A 1 132 ? -17.852 0.863 14.506 1.00 87.19 132 LEU A CA 1
ATOM 1036 C C . LEU A 1 132 ? -19.018 1.841 14.305 1.00 87.19 132 LEU A C 1
ATOM 1038 O O . LEU A 1 132 ? -20.056 1.721 14.953 1.00 87.19 132 LEU A O 1
ATOM 1042 N N . ARG A 1 133 ? -18.881 2.759 13.342 1.00 89.12 133 ARG A N 1
ATOM 1043 C CA . ARG A 1 133 ? -19.931 3.698 12.921 1.00 89.12 133 ARG A CA 1
ATOM 1044 C C . ARG A 1 133 ? -21.029 3.071 12.057 1.00 89.12 133 ARG A C 1
ATOM 1046 O O . ARG A 1 133 ? -21.918 3.793 11.616 1.00 89.12 133 ARG A O 1
ATOM 1053 N N . GLN A 1 134 ? -20.996 1.754 11.843 1.00 87.62 134 GLN A N 1
ATOM 1054 C CA . GLN A 1 134 ? -21.979 1.009 11.048 1.00 87.62 134 GLN A CA 1
ATOM 1055 C C . GLN A 1 134 ? -22.022 1.416 9.565 1.00 87.62 134 GLN A C 1
ATOM 1057 O O . GLN A 1 134 ? -23.023 1.171 8.891 1.00 87.62 134 GLN A O 1
ATOM 1062 N N . TRP A 1 135 ? -20.951 2.018 9.039 1.00 91.44 135 TRP A N 1
ATOM 1063 C CA . TRP A 1 135 ? -20.852 2.331 7.614 1.00 91.44 135 TRP A CA 1
ATOM 1064 C C . TRP A 1 135 ? -20.541 1.072 6.799 1.00 91.44 135 TRP A C 1
ATOM 1066 O O . TRP A 1 135 ? -19.949 0.114 7.297 1.00 91.44 135 TRP A O 1
ATOM 1076 N N . ASN A 1 136 ? -20.933 1.084 5.525 1.00 92.50 136 ASN A N 1
ATOM 1077 C CA . ASN A 1 136 ? -20.557 0.038 4.579 1.00 92.50 136 ASN A CA 1
ATOM 1078 C C . ASN A 1 136 ? -19.077 0.213 4.218 1.00 92.50 136 ASN A C 1
ATOM 1080 O O . ASN A 1 136 ? -18.734 1.016 3.352 1.00 92.50 136 ASN A O 1
ATOM 1084 N N . THR A 1 137 ? -18.205 -0.498 4.926 1.00 92.38 137 THR A N 1
ATOM 1085 C CA . THR A 1 137 ? -16.751 -0.379 4.783 1.00 92.38 137 THR A CA 1
ATOM 1086 C C . THR A 1 137 ? -16.194 -1.526 3.948 1.00 92.38 137 THR A C 1
ATOM 1088 O O . THR A 1 137 ? -16.457 -2.685 4.254 1.00 92.38 137 THR A O 1
ATOM 1091 N N . LEU A 1 138 ? -15.371 -1.192 2.951 1.00 95.12 138 LEU A N 1
ATOM 1092 C CA . LEU A 1 138 ? -14.482 -2.125 2.259 1.00 95.12 138 LEU A CA 1
ATOM 1093 C C . LEU A 1 138 ? -13.046 -1.603 2.390 1.00 95.12 138 LEU A C 1
ATOM 1095 O O . LEU A 1 138 ? -12.713 -0.558 1.835 1.00 95.12 138 LEU A O 1
ATOM 1099 N N . TYR A 1 139 ? -12.212 -2.309 3.146 1.00 95.88 139 TYR A N 1
ATOM 1100 C CA . TYR A 1 139 ? -10.823 -1.963 3.416 1.00 95.88 139 TYR A CA 1
ATOM 1101 C C . TYR A 1 139 ? -9.884 -2.869 2.619 1.00 95.88 139 TYR A C 1
ATOM 1103 O O . TYR A 1 139 ? -9.722 -4.049 2.929 1.00 95.88 139 TYR A O 1
ATOM 1111 N N . LEU A 1 140 ? -9.272 -2.313 1.576 1.00 97.69 140 LEU A N 1
ATOM 1112 C CA . LEU A 1 140 ? -8.423 -3.039 0.634 1.00 97.69 140 LEU A CA 1
ATOM 1113 C C . LEU A 1 140 ? -6.975 -2.549 0.677 1.00 97.69 140 LEU A C 1
ATOM 1115 O O . LEU A 1 140 ? -6.714 -1.367 0.895 1.00 97.69 140 LEU A O 1
ATOM 1119 N N . CYS A 1 141 ? -6.043 -3.465 0.444 1.00 98.31 141 CYS A N 1
ATOM 1120 C CA . CYS A 1 141 ? -4.625 -3.185 0.233 1.00 98.31 141 CYS A CA 1
ATOM 1121 C C . CYS A 1 141 ? -4.007 -4.329 -0.592 1.00 98.31 141 CYS A C 1
ATOM 1123 O O . CYS A 1 141 ? -4.716 -5.236 -1.031 1.00 98.31 141 CYS A O 1
ATOM 1125 N N . GLY A 1 142 ? -2.702 -4.299 -0.832 1.00 98.31 142 GLY A N 1
ATOM 1126 C CA . GLY A 1 142 ? -1.996 -5.357 -1.542 1.00 98.31 142 GLY A CA 1
ATOM 1127 C C . GLY A 1 142 ? -0.525 -5.038 -1.756 1.00 98.31 142 GLY A C 1
ATOM 1128 O O . GLY A 1 142 ? -0.047 -3.980 -1.348 1.00 98.31 142 GLY A O 1
ATOM 1129 N N . THR A 1 143 ? 0.185 -5.954 -2.404 1.00 98.50 143 THR A N 1
ATOM 1130 C CA . THR A 1 143 ? 1.594 -5.780 -2.771 1.00 98.50 143 THR A CA 1
ATOM 1131 C C . THR A 1 143 ? 1.758 -5.180 -4.166 1.00 98.50 143 THR A C 1
ATOM 1133 O O . THR A 1 143 ? 1.162 -5.642 -5.147 1.00 98.50 143 THR A O 1
ATOM 1136 N N . ASP A 1 144 ? 2.592 -4.143 -4.248 1.00 98.38 144 ASP A N 1
ATOM 1137 C CA . ASP A 1 144 ? 3.114 -3.611 -5.506 1.00 98.38 144 ASP A CA 1
ATOM 1138 C C . ASP A 1 144 ? 4.351 -4.416 -5.916 1.00 98.38 144 ASP A C 1
ATOM 1140 O O . ASP A 1 144 ? 5.246 -4.648 -5.104 1.00 98.38 144 ASP A O 1
ATOM 1144 N N . GLU A 1 145 ? 4.355 -4.922 -7.144 1.00 97.81 145 GLU A N 1
ATOM 1145 C CA . GLU A 1 145 ? 5.239 -6.019 -7.552 1.00 97.81 145 GLU A CA 1
ATOM 1146 C C . GLU A 1 145 ? 5.998 -5.745 -8.850 1.00 97.81 145 GLU A C 1
ATOM 1148 O O . GLU A 1 145 ? 7.014 -6.390 -9.111 1.00 97.81 145 GLU A O 1
ATOM 1153 N N . TYR A 1 146 ? 5.556 -4.780 -9.657 1.00 95.50 146 TYR A N 1
ATOM 1154 C CA . TYR A 1 146 ? 6.237 -4.443 -10.903 1.00 95.50 146 TYR A CA 1
ATOM 1155 C C . TYR A 1 146 ? 7.394 -3.464 -10.677 1.00 95.50 146 TYR A C 1
ATOM 1157 O O . TYR A 1 146 ? 7.433 -2.703 -9.715 1.00 95.50 146 TYR A O 1
ATOM 1165 N N . GLY A 1 147 ? 8.324 -3.439 -11.631 1.00 92.56 147 GLY A N 1
ATOM 1166 C CA . GLY A 1 147 ? 9.373 -2.428 -11.713 1.00 92.56 147 GLY A CA 1
ATOM 1167 C C . GLY A 1 147 ? 10.786 -2.990 -11.605 1.00 92.56 147 GLY A C 1
ATOM 1168 O O . GLY A 1 147 ? 11.021 -4.138 -11.230 1.00 92.56 147 GLY A O 1
ATOM 1169 N N . THR A 1 148 ? 11.759 -2.139 -11.927 1.00 90.00 148 THR A N 1
ATOM 1170 C CA . THR A 1 148 ? 13.180 -2.512 -12.022 1.00 90.00 148 THR A CA 1
ATOM 1171 C C . THR A 1 148 ? 13.764 -3.003 -10.694 1.00 90.00 148 THR A C 1
ATOM 1173 O O . THR A 1 148 ? 14.714 -3.784 -10.689 1.00 90.00 148 THR A O 1
ATOM 1176 N N . ALA A 1 149 ? 13.219 -2.553 -9.558 1.00 90.44 149 ALA A N 1
ATOM 1177 C CA . ALA A 1 149 ? 13.660 -2.999 -8.237 1.00 90.44 149 ALA A CA 1
ATOM 1178 C C . ALA A 1 149 ? 13.387 -4.496 -8.029 1.00 90.44 149 ALA A C 1
ATOM 1180 O O . ALA A 1 149 ? 14.283 -5.213 -7.587 1.00 90.44 149 ALA A O 1
ATOM 1181 N N . THR A 1 150 ? 12.205 -4.976 -8.430 1.00 93.69 150 THR A N 1
ATOM 1182 C CA . THR A 1 150 ? 11.849 -6.400 -8.394 1.00 93.69 150 THR A CA 1
ATOM 1183 C C . THR A 1 150 ? 12.785 -7.221 -9.271 1.00 93.69 150 THR A C 1
ATOM 1185 O O . THR A 1 150 ? 13.332 -8.213 -8.806 1.00 93.69 150 THR A O 1
ATOM 1188 N N . GLU A 1 151 ? 13.032 -6.793 -10.513 1.00 92.19 151 GLU A N 1
ATOM 1189 C CA . GLU A 1 151 ? 13.945 -7.496 -11.429 1.00 92.19 151 GLU A CA 1
ATOM 1190 C C . GLU A 1 151 ? 15.373 -7.576 -10.874 1.00 92.19 151 GLU A C 1
ATOM 1192 O O . GLU A 1 151 ? 16.006 -8.629 -10.919 1.00 92.19 151 GLU A O 1
ATOM 1197 N N . THR A 1 152 ? 15.870 -6.468 -10.314 1.00 91.31 152 THR A N 1
ATOM 1198 C CA . THR A 1 152 ? 17.211 -6.404 -9.713 1.00 91.31 152 THR A CA 1
ATOM 1199 C C . THR A 1 152 ? 17.308 -7.345 -8.517 1.00 91.31 152 THR A C 1
ATOM 1201 O O . THR A 1 152 ? 18.249 -8.131 -8.427 1.00 91.31 152 THR A O 1
ATOM 1204 N N . LYS A 1 153 ? 16.309 -7.319 -7.627 1.00 92.75 153 LYS A N 1
ATOM 1205 C CA . LYS A 1 153 ? 16.282 -8.165 -6.433 1.00 92.75 153 LYS A CA 1
ATOM 1206 C C . LYS A 1 153 ? 16.126 -9.648 -6.776 1.00 92.75 153 LYS A C 1
ATOM 1208 O O . LYS A 1 153 ? 16.780 -10.486 -6.165 1.00 92.75 153 LYS A O 1
ATOM 1213 N N . ALA A 1 154 ? 15.308 -9.967 -7.777 1.00 94.44 154 ALA A N 1
ATOM 1214 C CA . ALA A 1 154 ? 15.160 -11.322 -8.295 1.00 94.44 154 ALA A CA 1
ATOM 1215 C C . ALA A 1 154 ? 16.510 -11.864 -8.789 1.00 94.44 154 ALA A C 1
ATOM 1217 O O . ALA A 1 154 ? 16.914 -12.955 -8.396 1.00 94.44 154 ALA A O 1
ATOM 1218 N N . LEU A 1 155 ? 17.256 -11.060 -9.557 1.00 91.94 155 LEU A N 1
ATOM 1219 C CA . LEU A 1 155 ? 18.593 -11.423 -10.027 1.00 91.94 155 LEU A CA 1
ATOM 1220 C C . LEU A 1 155 ? 19.592 -11.618 -8.874 1.00 91.94 155 LEU A C 1
ATOM 1222 O O . LEU A 1 155 ? 20.348 -12.586 -8.896 1.00 91.94 155 LEU A O 1
ATOM 1226 N N . GLU A 1 156 ? 19.588 -10.734 -7.869 1.00 94.88 156 GLU A N 1
ATOM 1227 C CA . GLU A 1 156 ? 20.430 -10.864 -6.665 1.00 94.88 156 GLU A CA 1
ATOM 1228 C C . GLU A 1 156 ? 20.159 -12.162 -5.892 1.00 94.88 156 GLU A C 1
ATOM 1230 O O . GLU A 1 156 ? 21.088 -12.773 -5.369 1.00 94.88 156 GLU A O 1
ATOM 1235 N N . GLU A 1 157 ? 18.894 -12.581 -5.810 1.00 94.56 157 GLU A N 1
ATOM 1236 C CA . GLU A 1 157 ? 18.481 -13.797 -5.100 1.00 94.56 157 GLU A CA 1
ATOM 1237 C C . GLU A 1 157 ? 18.500 -15.058 -5.980 1.00 94.56 157 GLU A C 1
ATOM 1239 O O . GLU A 1 157 ? 18.222 -16.149 -5.484 1.00 94.56 157 GLU A O 1
ATOM 1244 N N . GLY A 1 158 ? 18.842 -14.938 -7.268 1.00 96.06 158 GLY A N 1
ATOM 1245 C CA . GLY A 1 158 ? 18.824 -16.058 -8.212 1.00 96.06 158 GLY A CA 1
ATOM 1246 C C . GLY A 1 158 ? 17.420 -16.612 -8.477 1.00 96.06 158 GLY A C 1
ATOM 1247 O O . GLY A 1 158 ? 17.272 -17.802 -8.745 1.00 96.06 158 GLY A O 1
ATOM 1248 N N . LEU A 1 159 ? 16.399 -15.759 -8.379 1.00 96.88 159 LEU A N 1
ATOM 1249 C CA . LEU A 1 159 ? 14.985 -16.075 -8.573 1.00 96.88 159 LEU A CA 1
ATOM 1250 C C . LEU A 1 159 ? 14.437 -15.380 -9.823 1.00 96.88 159 LEU A C 1
ATOM 1252 O O . LEU A 1 159 ? 14.995 -14.405 -10.328 1.00 96.88 159 LEU A O 1
ATOM 1256 N N . THR A 1 160 ? 13.293 -15.846 -10.308 1.00 97.69 160 THR A N 1
ATOM 1257 C CA . THR A 1 160 ? 12.477 -15.084 -11.260 1.00 97.69 160 THR A CA 1
ATOM 1258 C C . THR A 1 160 ? 11.713 -13.953 -10.547 1.00 97.69 160 THR A C 1
ATOM 1260 O O . THR A 1 160 ? 11.439 -14.052 -9.346 1.00 97.69 160 THR A O 1
ATOM 1263 N N . PRO A 1 161 ? 11.301 -12.883 -11.261 1.00 96.38 161 PRO A N 1
ATOM 1264 C CA . PRO A 1 161 ? 10.469 -11.823 -10.683 1.00 96.38 161 PRO A CA 1
ATOM 1265 C C . PRO A 1 161 ? 9.176 -12.339 -10.034 1.00 96.38 161 PRO A C 1
ATOM 1267 O O . PRO A 1 161 ? 8.774 -11.847 -8.985 1.00 96.38 161 PRO A O 1
ATOM 1270 N N . GLN A 1 162 ? 8.547 -13.365 -10.613 1.00 97.81 162 GLN A N 1
ATOM 1271 C CA . GLN A 1 162 ? 7.334 -13.947 -10.038 1.00 97.81 162 GLN A CA 1
ATOM 1272 C C . GLN A 1 162 ? 7.624 -14.655 -8.709 1.00 97.81 162 GLN A C 1
ATOM 1274 O O . GLN A 1 162 ? 6.921 -14.419 -7.730 1.00 97.81 162 GLN A O 1
ATOM 1279 N N . GLU A 1 163 ? 8.681 -15.471 -8.647 1.00 98.31 163 GLU A N 1
ATOM 1280 C CA . GLU A 1 163 ? 9.047 -16.214 -7.434 1.00 98.31 163 GLU A CA 1
ATOM 1281 C C . GLU A 1 163 ? 9.388 -15.284 -6.267 1.00 98.31 163 GLU A C 1
ATOM 1283 O O . GLU A 1 163 ? 8.973 -15.537 -5.133 1.00 98.31 163 GLU A O 1
ATOM 1288 N N . ILE A 1 164 ? 10.109 -14.185 -6.524 1.00 97.56 164 ILE A N 1
ATOM 1289 C CA . ILE A 1 164 ? 10.423 -13.228 -5.461 1.00 97.56 164 ILE A CA 1
ATOM 1290 C C . ILE A 1 164 ? 9.167 -12.500 -4.972 1.00 97.56 164 ILE A C 1
ATOM 1292 O O . ILE A 1 164 ? 8.975 -12.353 -3.764 1.00 97.56 164 ILE A O 1
ATOM 1296 N N . CYS A 1 165 ? 8.269 -12.107 -5.875 1.00 98.12 165 CYS A N 1
ATOM 1297 C CA . CYS A 1 165 ? 7.004 -11.495 -5.491 1.00 98.12 165 CYS A CA 1
ATOM 1298 C C . CYS A 1 165 ? 6.130 -12.467 -4.690 1.00 98.12 165 CYS A C 1
ATOM 1300 O O . CYS A 1 165 ? 5.559 -12.072 -3.676 1.00 98.12 165 CYS A O 1
ATOM 1302 N N . ASP A 1 166 ? 6.068 -13.739 -5.091 1.00 98.38 166 ASP A N 1
ATOM 1303 C CA . ASP A 1 166 ? 5.315 -14.780 -4.383 1.00 98.38 166 ASP A CA 1
ATOM 1304 C C . ASP A 1 166 ? 5.836 -14.984 -2.960 1.00 98.38 166 ASP A C 1
ATOM 1306 O O . ASP A 1 166 ? 5.053 -15.017 -2.007 1.00 98.38 166 ASP A O 1
ATOM 1310 N N . LYS A 1 167 ? 7.162 -15.027 -2.801 1.00 98.12 167 LYS A N 1
ATOM 1311 C CA . LYS A 1 167 ? 7.831 -15.094 -1.499 1.00 98.12 167 LYS A CA 1
ATOM 1312 C C . LYS A 1 167 ? 7.478 -13.893 -0.618 1.00 98.12 167 LYS A C 1
ATOM 1314 O O . LYS A 1 167 ? 7.044 -14.070 0.521 1.00 98.12 167 LYS A O 1
ATOM 1319 N N . TYR A 1 168 ? 7.662 -12.672 -1.118 1.00 98.06 168 TYR A N 1
ATOM 1320 C CA . TYR A 1 168 ? 7.479 -11.466 -0.307 1.00 98.06 168 TYR A CA 1
ATOM 1321 C C . TYR A 1 168 ? 6.009 -11.131 -0.044 1.00 98.06 168 TYR A C 1
ATOM 1323 O O . TYR A 1 168 ? 5.699 -10.620 1.031 1.00 98.06 168 TYR A O 1
ATOM 1331 N N . HIS A 1 169 ? 5.086 -11.476 -0.944 1.00 98.50 169 HIS A N 1
ATOM 1332 C CA . HIS A 1 169 ? 3.654 -11.308 -0.698 1.00 98.50 169 HIS A CA 1
ATOM 1333 C C . HIS A 1 169 ? 3.189 -12.074 0.547 1.00 98.50 169 HIS A C 1
ATOM 1335 O O . HIS A 1 169 ? 2.472 -11.516 1.378 1.00 98.50 169 HIS A O 1
ATOM 1341 N N . ILE A 1 170 ? 3.650 -13.320 0.714 1.00 98.50 170 ILE A N 1
ATOM 1342 C CA . ILE A 1 170 ? 3.351 -14.139 1.898 1.00 98.50 170 ILE A CA 1
ATOM 1343 C C . ILE A 1 170 ? 3.919 -13.483 3.161 1.00 98.50 170 ILE A C 1
ATOM 1345 O O . ILE A 1 170 ? 3.201 -13.325 4.146 1.00 98.50 170 ILE A O 1
ATOM 1349 N N . ILE A 1 171 ? 5.176 -13.026 3.113 1.00 98.44 171 ILE A N 1
ATOM 1350 C CA . ILE A 1 171 ? 5.829 -12.348 4.245 1.00 98.44 171 ILE A CA 1
ATOM 1351 C C . ILE A 1 171 ? 5.038 -11.101 4.663 1.00 98.44 171 ILE A C 1
ATOM 1353 O O . ILE A 1 171 ? 4.752 -10.923 5.846 1.00 98.44 171 ILE A O 1
ATOM 1357 N N . HIS A 1 172 ? 4.645 -10.254 3.708 1.00 98.62 172 HIS A N 1
ATOM 1358 C CA . HIS A 1 172 ? 3.828 -9.072 3.985 1.00 98.62 172 HIS A CA 1
ATOM 1359 C C . HIS A 1 172 ? 2.476 -9.446 4.601 1.00 98.62 172 HIS A C 1
ATOM 1361 O O . HIS A 1 172 ? 2.094 -8.879 5.626 1.00 98.62 172 HIS A O 1
ATOM 1367 N N . ALA A 1 173 ? 1.769 -10.416 4.016 1.00 98.25 173 ALA A N 1
ATOM 1368 C CA . ALA A 1 173 ? 0.484 -10.882 4.529 1.00 98.25 173 ALA A CA 1
ATOM 1369 C C . ALA A 1 173 ? 0.588 -11.388 5.978 1.00 98.25 173 ALA A C 1
ATOM 1371 O O . ALA A 1 173 ? -0.265 -11.062 6.805 1.00 98.25 173 ALA A O 1
ATOM 1372 N N . ASP A 1 174 ? 1.642 -12.132 6.311 1.00 98.44 174 ASP A N 1
ATOM 1373 C CA . ASP A 1 174 ? 1.840 -12.664 7.659 1.00 98.44 174 ASP A CA 1
ATOM 1374 C C . ASP A 1 174 ? 2.233 -11.583 8.670 1.00 98.44 174 ASP A C 1
ATOM 1376 O O . ASP A 1 174 ? 1.712 -11.585 9.787 1.00 98.44 174 ASP A O 1
ATOM 1380 N N . ILE A 1 175 ? 3.055 -10.606 8.273 1.00 98.44 175 ILE A N 1
ATOM 1381 C CA . ILE A 1 175 ? 3.344 -9.423 9.095 1.00 98.44 175 ILE A CA 1
ATOM 1382 C C . ILE A 1 175 ? 2.044 -8.673 9.402 1.00 98.44 175 ILE A C 1
ATOM 1384 O O . ILE A 1 175 ? 1.741 -8.407 10.564 1.00 98.44 175 ILE A O 1
ATOM 1388 N N . TYR A 1 176 ? 1.233 -8.361 8.389 1.00 97.50 176 TYR A N 1
ATOM 1389 C CA . TYR A 1 176 ? -0.011 -7.616 8.593 1.00 97.50 176 TYR A CA 1
ATOM 1390 C C . TYR A 1 176 ? -1.034 -8.390 9.424 1.00 97.50 176 TYR A C 1
ATOM 1392 O O . TYR A 1 176 ? -1.728 -7.792 10.248 1.00 97.50 176 TYR A O 1
ATOM 1400 N N . ARG A 1 177 ? -1.080 -9.718 9.281 1.00 95.56 177 ARG A N 1
ATOM 1401 C CA . ARG A 1 177 ? -1.883 -10.592 10.142 1.00 95.56 177 ARG A CA 1
ATOM 1402 C C . ARG A 1 177 ? -1.410 -10.537 11.594 1.00 95.56 177 ARG A C 1
ATOM 1404 O O . ARG A 1 177 ? -2.243 -10.453 12.490 1.00 95.56 177 ARG A O 1
ATOM 1411 N N . TRP A 1 178 ? -0.097 -10.549 11.830 1.00 97.00 178 TRP A N 1
ATOM 1412 C CA . TRP A 1 178 ? 0.485 -10.451 13.171 1.00 97.00 178 TRP A CA 1
ATOM 1413 C C . TRP A 1 178 ? 0.193 -9.100 13.836 1.00 97.00 178 TRP A C 1
ATOM 1415 O O . TRP A 1 178 ? -0.201 -9.059 14.997 1.00 97.00 178 TRP A O 1
ATOM 1425 N N . PHE A 1 179 ? 0.277 -8.005 13.075 1.00 96.31 179 PHE A N 1
ATOM 1426 C CA . PHE A 1 179 ? -0.145 -6.667 13.512 1.00 96.31 179 PHE A CA 1
ATOM 1427 C C . PHE A 1 179 ? -1.669 -6.497 13.604 1.00 96.31 179 PHE A C 1
ATOM 1429 O O . PHE A 1 179 ? -2.152 -5.412 13.929 1.00 96.31 179 PHE A O 1
ATOM 1436 N N . ASN A 1 180 ? -2.432 -7.558 13.334 1.00 93.88 180 ASN A N 1
ATOM 1437 C CA . ASN A 1 180 ? -3.884 -7.587 13.421 1.00 93.88 180 ASN A CA 1
ATOM 1438 C C . ASN A 1 180 ? -4.576 -6.549 12.510 1.00 93.88 180 ASN A C 1
ATOM 1440 O O . ASN A 1 180 ? -5.632 -5.993 12.829 1.00 93.88 180 ASN A O 1
ATOM 1444 N N . ILE A 1 181 ? -3.977 -6.283 11.343 1.00 94.50 181 ILE A N 1
ATOM 1445 C CA . ILE A 1 181 ? -4.557 -5.410 10.323 1.00 94.50 181 ILE A CA 1
ATOM 1446 C C . ILE A 1 181 ? -5.671 -6.168 9.601 1.00 94.50 181 ILE A C 1
ATOM 1448 O O . ILE A 1 181 ? -5.467 -7.239 9.033 1.00 94.50 181 ILE A O 1
ATOM 1452 N N . SER A 1 182 ? -6.873 -5.597 9.611 1.00 93.44 182 SER A N 1
ATOM 1453 C CA . SER A 1 182 ? -8.096 -6.271 9.166 1.00 93.44 182 SER A CA 1
ATOM 1454 C C . SER A 1 182 ? -8.543 -5.865 7.770 1.00 93.44 182 SER A C 1
ATOM 1456 O O . SER A 1 182 ? -9.647 -5.341 7.591 1.00 93.44 182 SER A O 1
ATOM 1458 N N . PHE A 1 183 ? -7.684 -6.097 6.780 1.00 95.62 183 PHE A N 1
ATOM 1459 C CA . PHE A 1 183 ? -8.073 -5.957 5.380 1.00 95.62 183 PHE A CA 1
ATOM 1460 C C . PHE A 1 183 ? -9.235 -6.901 5.052 1.00 95.62 183 PHE A C 1
ATOM 1462 O O . PHE A 1 183 ? -9.208 -8.074 5.414 1.00 95.62 183 PHE A O 1
ATOM 1469 N N . ASP A 1 184 ? -10.237 -6.394 4.338 1.00 95.44 184 ASP A N 1
ATOM 1470 C CA . ASP A 1 184 ? -11.257 -7.233 3.705 1.00 95.44 184 ASP A CA 1
ATOM 1471 C C . ASP A 1 184 ? -10.649 -7.975 2.502 1.00 95.44 184 ASP A C 1
ATOM 1473 O O . ASP A 1 184 ? -10.993 -9.122 2.228 1.00 95.44 184 ASP A O 1
ATOM 1477 N N . ILE A 1 185 ? -9.712 -7.325 1.797 1.00 97.25 185 ILE A N 1
ATOM 1478 C CA . ILE A 1 185 ? -8.942 -7.907 0.693 1.00 97.25 185 ILE A CA 1
ATOM 1479 C C . ILE A 1 185 ? -7.492 -7.419 0.786 1.00 97.25 185 ILE A C 1
ATOM 1481 O O . ILE A 1 185 ? -7.235 -6.217 0.703 1.00 97.25 185 ILE A O 1
ATOM 1485 N N . PHE A 1 186 ? -6.546 -8.352 0.907 1.00 98.31 186 PHE A N 1
ATOM 1486 C CA . PHE A 1 186 ? -5.118 -8.092 0.721 1.00 98.31 186 PHE A CA 1
ATOM 1487 C C . PHE A 1 186 ? -4.654 -8.763 -0.579 1.00 98.31 186 PHE A C 1
ATOM 1489 O O . PHE A 1 186 ? -4.442 -9.972 -0.624 1.00 98.31 186 PHE A O 1
ATOM 1496 N N . GLY A 1 187 ? -4.619 -7.986 -1.661 1.00 98.06 187 GLY A N 1
ATOM 1497 C CA . GLY A 1 187 ? -4.397 -8.460 -3.026 1.00 98.06 187 GLY A CA 1
ATOM 1498 C C . GLY A 1 187 ? -2.970 -8.269 -3.541 1.00 98.06 187 GLY A C 1
ATOM 1499 O O . GLY A 1 187 ? -2.024 -8.065 -2.782 1.00 98.06 187 GLY A O 1
ATOM 1500 N N . ARG A 1 188 ? -2.833 -8.337 -4.868 1.00 98.62 188 ARG A N 1
ATOM 1501 C CA . ARG A 1 188 ? -1.567 -8.249 -5.609 1.00 98.62 188 ARG A CA 1
ATOM 1502 C C . ARG A 1 188 ? -1.769 -7.499 -6.917 1.00 98.62 188 ARG A C 1
ATOM 1504 O O . ARG A 1 188 ? -2.857 -7.547 -7.494 1.00 98.62 188 ARG A O 1
ATOM 1511 N N . THR A 1 189 ? -0.719 -6.855 -7.413 1.00 98.50 189 THR A N 1
ATOM 1512 C CA . THR A 1 189 ? -0.744 -6.164 -8.715 1.00 98.50 189 THR A CA 1
ATOM 1513 C C . THR A 1 189 ? -0.481 -7.102 -9.903 1.00 98.50 189 THR 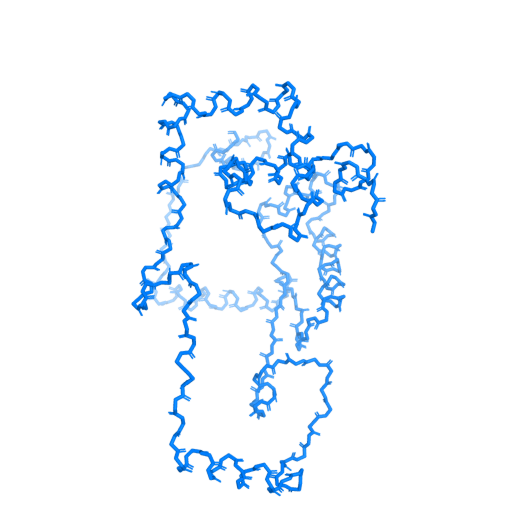A C 1
ATOM 1515 O O . THR A 1 189 ? -0.921 -6.817 -11.013 1.00 98.50 189 THR A O 1
ATOM 1518 N N . THR A 1 190 ? 0.139 -8.268 -9.711 1.00 97.94 190 THR A N 1
ATOM 1519 C CA . THR A 1 190 ? 0.483 -9.242 -10.775 1.00 97.94 190 THR A CA 1
ATOM 1520 C C . THR A 1 190 ? -0.688 -10.149 -11.181 1.00 97.94 190 THR A C 1
ATOM 1522 O O . THR A 1 190 ? -0.603 -11.374 -11.167 1.00 97.94 190 THR A O 1
ATOM 1525 N N . THR A 1 191 ? -1.829 -9.560 -11.558 1.00 98.31 191 THR A N 1
ATOM 1526 C CA . THR A 1 191 ? -3.032 -10.320 -11.952 1.00 98.31 191 THR A CA 1
ATOM 1527 C C . THR A 1 191 ? -3.467 -10.044 -13.395 1.00 98.31 191 THR A C 1
ATOM 1529 O O . THR A 1 191 ? -3.266 -8.935 -13.898 1.00 98.31 191 THR A O 1
ATOM 1532 N N . PRO A 1 192 ? -4.157 -10.990 -14.067 1.00 98.56 192 PRO A N 1
ATOM 1533 C CA . PRO A 1 192 ? -4.761 -10.729 -15.378 1.00 98.56 192 PRO A CA 1
ATOM 1534 C C . PRO A 1 192 ? -5.736 -9.538 -15.363 1.00 98.56 192 PRO A C 1
ATOM 1536 O O . PRO A 1 192 ? -5.850 -8.794 -16.339 1.00 98.56 192 PRO A O 1
ATOM 1539 N N . GLN A 1 193 ? -6.418 -9.324 -14.234 1.00 98.38 193 GLN A N 1
ATOM 1540 C CA . GLN A 1 193 ? -7.326 -8.198 -14.022 1.00 98.38 193 GLN A CA 1
ATOM 1541 C C . GLN A 1 193 ? -6.579 -6.863 -14.046 1.00 98.38 193 GLN A C 1
ATOM 1543 O O . GLN A 1 193 ? -7.073 -5.928 -14.675 1.00 98.38 193 GLN A O 1
ATOM 1548 N N . GLN A 1 194 ? -5.386 -6.782 -13.445 1.00 98.50 194 GLN A N 1
ATOM 1549 C CA . GLN A 1 194 ? -4.542 -5.587 -13.522 1.00 98.50 194 GLN A CA 1
ATOM 1550 C C . GLN A 1 194 ? -4.205 -5.242 -14.973 1.00 98.50 194 GLN A C 1
ATOM 1552 O O . GLN A 1 194 ? -4.363 -4.087 -15.376 1.00 98.50 194 GLN A O 1
ATOM 1557 N N . THR A 1 195 ? -3.786 -6.232 -15.772 1.00 98.31 195 THR A N 1
ATOM 1558 C CA . THR A 1 195 ? -3.489 -6.031 -17.199 1.00 98.31 195 THR A CA 1
ATOM 1559 C C . THR A 1 195 ? -4.719 -5.516 -17.936 1.00 98.31 195 THR A C 1
ATOM 1561 O O . THR A 1 195 ? -4.633 -4.517 -18.645 1.00 98.31 195 THR A O 1
ATOM 1564 N N . LYS A 1 196 ? -5.882 -6.142 -17.720 1.00 98.81 196 LYS A N 1
ATOM 1565 C CA . LYS A 1 196 ? -7.138 -5.755 -18.371 1.00 98.81 196 LYS A CA 1
ATOM 1566 C C . LYS A 1 196 ? -7.564 -4.324 -18.025 1.00 98.81 196 LYS A C 1
ATOM 1568 O O . LYS A 1 196 ? -7.901 -3.564 -18.928 1.00 98.81 196 LYS A O 1
ATOM 1573 N N . ILE A 1 197 ? -7.563 -3.960 -16.742 1.00 98.69 197 ILE A N 1
ATOM 1574 C CA . ILE A 1 197 ? -8.007 -2.637 -16.273 1.00 98.69 197 ILE A CA 1
ATOM 1575 C C . ILE A 1 197 ? -7.030 -1.554 -16.734 1.00 98.69 197 ILE A C 1
ATOM 1577 O O . ILE A 1 197 ? -7.456 -0.540 -17.281 1.00 98.69 197 ILE A O 1
ATOM 1581 N N . THR A 1 198 ? -5.725 -1.787 -16.574 1.00 98.69 198 THR A N 1
ATOM 1582 C CA . THR A 1 198 ? -4.688 -0.838 -17.006 1.00 98.69 198 THR A CA 1
ATOM 1583 C C . THR A 1 198 ? -4.753 -0.600 -18.512 1.00 98.69 198 THR A C 1
ATOM 1585 O O . THR A 1 198 ? -4.720 0.547 -18.953 1.00 98.69 198 THR A O 1
ATOM 1588 N N . GLN A 1 199 ? -4.895 -1.665 -19.310 1.00 98.75 199 GLN A N 1
ATOM 1589 C CA . GLN A 1 199 ? -5.030 -1.537 -20.759 1.00 98.75 199 GLN A CA 1
ATOM 1590 C C . GLN A 1 199 ? -6.320 -0.817 -21.153 1.00 98.75 199 GLN A C 1
ATOM 1592 O O . GLN A 1 199 ? -6.263 0.031 -22.037 1.00 98.75 199 GLN A O 1
ATOM 1597 N N . ASP A 1 200 ? -7.458 -1.090 -20.506 1.00 98.81 200 ASP A N 1
ATOM 1598 C CA . ASP A 1 200 ? -8.690 -0.342 -20.783 1.00 98.81 200 ASP A CA 1
ATOM 1599 C C . ASP A 1 200 ? -8.498 1.150 -20.481 1.00 98.81 200 ASP A C 1
ATOM 1601 O O . ASP A 1 200 ? -8.679 1.970 -21.376 1.00 98.81 200 ASP A O 1
ATOM 1605 N N . ILE A 1 201 ? -8.017 1.518 -19.289 1.00 98.81 201 ILE A N 1
ATOM 1606 C CA . ILE A 1 201 ? -7.758 2.925 -18.935 1.00 98.81 201 ILE A CA 1
ATOM 1607 C C . ILE A 1 201 ? -6.810 3.583 -19.950 1.00 98.81 201 ILE A C 1
ATOM 1609 O O . ILE A 1 201 ? -7.110 4.668 -20.452 1.00 98.81 201 ILE A O 1
ATOM 1613 N N . PHE A 1 202 ? -5.712 2.917 -20.319 1.00 98.75 202 PHE A N 1
ATOM 1614 C CA . PHE A 1 202 ? -4.784 3.407 -21.340 1.00 98.75 202 PHE A CA 1
ATOM 1615 C C . PHE A 1 202 ? -5.480 3.655 -22.687 1.00 98.75 202 PHE A C 1
ATOM 1617 O O . PHE A 1 202 ? -5.370 4.747 -23.244 1.00 98.75 202 PHE A O 1
ATOM 1624 N N . GLN A 1 203 ? -6.254 2.690 -23.191 1.00 98.75 203 GLN A N 1
ATOM 1625 C CA . GLN A 1 203 ? -6.983 2.822 -24.459 1.00 98.75 203 GLN A CA 1
ATOM 1626 C C . GLN A 1 203 ? -8.020 3.953 -24.408 1.00 98.75 203 GLN A C 1
ATOM 1628 O O . GLN A 1 203 ? -8.243 4.663 -25.391 1.00 98.75 203 GLN A O 1
ATOM 1633 N N . GLN A 1 204 ? -8.644 4.160 -23.247 1.00 98.81 204 GLN A N 1
ATOM 1634 C CA . GLN A 1 204 ? -9.612 5.228 -23.017 1.00 98.81 204 GLN A CA 1
ATOM 1635 C C . GLN A 1 204 ? -8.965 6.620 -23.042 1.00 98.81 204 GLN A C 1
ATOM 1637 O O . GLN A 1 204 ? -9.606 7.563 -23.516 1.00 98.81 204 GLN A O 1
ATOM 1642 N N . LEU A 1 205 ? -7.730 6.755 -22.553 1.00 98.81 205 LEU A N 1
ATOM 1643 C CA . LEU A 1 205 ? -6.946 7.989 -22.636 1.00 98.81 205 LEU A CA 1
ATOM 1644 C C . LEU A 1 205 ? -6.421 8.217 -24.057 1.00 98.81 205 LEU A C 1
ATOM 1646 O O . LEU A 1 205 ? -6.553 9.318 -24.593 1.00 98.81 205 LEU A O 1
ATOM 1650 N N . LEU A 1 206 ? -5.911 7.160 -24.695 1.00 98.56 206 LEU A N 1
ATOM 1651 C CA . LEU A 1 206 ? -5.372 7.200 -26.053 1.00 98.56 206 LEU A CA 1
ATOM 1652 C C . LEU A 1 206 ? -6.421 7.689 -27.056 1.00 98.56 206 LEU A C 1
ATOM 1654 O O . LEU A 1 206 ? -6.187 8.655 -27.779 1.00 98.56 206 LEU A O 1
ATOM 1658 N N . LYS A 1 207 ? -7.624 7.100 -27.043 1.00 98.50 207 LYS A N 1
ATOM 1659 C CA . LYS A 1 207 ? -8.703 7.482 -27.970 1.00 98.50 207 LYS A CA 1
ATOM 1660 C C . LYS A 1 207 ? -9.234 8.906 -27.770 1.00 98.50 207 LYS A C 1
ATOM 1662 O O . LYS A 1 207 ? -9.921 9.422 -28.643 1.00 98.50 207 LYS A O 1
ATOM 1667 N N . ARG A 1 208 ? -8.973 9.518 -26.609 1.00 98.56 208 ARG A N 1
ATOM 1668 C CA . ARG A 1 208 ? -9.358 10.903 -26.289 1.00 98.56 208 ARG A CA 1
ATOM 1669 C C . ARG A 1 208 ? -8.238 11.907 -26.575 1.00 98.56 208 ARG A C 1
ATOM 1671 O O . ARG A 1 208 ? -8.417 13.087 -26.300 1.00 98.56 208 ARG A O 1
ATOM 1678 N N . GLY A 1 209 ? -7.108 11.457 -27.127 1.00 98.25 209 GLY A N 1
ATOM 1679 C CA . GLY A 1 209 ? -5.968 12.319 -27.441 1.00 98.25 209 GLY A CA 1
ATOM 1680 C C . GLY A 1 209 ? -5.184 12.779 -26.210 1.00 98.25 209 GLY A C 1
ATOM 1681 O O . GLY A 1 209 ? -4.493 13.787 -26.281 1.00 98.25 209 GLY A O 1
ATOM 1682 N N . PHE A 1 210 ? -5.287 12.063 -25.082 1.00 98.69 210 PHE A N 1
ATOM 1683 C CA . PHE A 1 210 ? -4.565 12.391 -23.844 1.00 98.69 210 PHE A CA 1
ATOM 1684 C C . PHE A 1 210 ? -3.226 11.661 -23.695 1.00 98.69 210 PHE A C 1
ATOM 1686 O O . PHE A 1 210 ? -2.544 11.830 -22.688 1.00 98.69 210 PHE A O 1
ATOM 1693 N N . VAL A 1 211 ? -2.848 10.839 -24.675 1.00 98.50 211 VAL A N 1
ATOM 1694 C CA . VAL A 1 211 ? -1.567 10.127 -24.694 1.00 98.50 211 VAL A CA 1
ATOM 1695 C C . VAL A 1 211 ? -0.705 10.727 -25.793 1.00 98.50 211 VAL A C 1
ATOM 1697 O O . VAL A 1 211 ? -1.092 10.717 -26.960 1.00 98.50 211 VAL A O 1
ATOM 1700 N N . LEU A 1 212 ? 0.459 11.241 -25.406 1.00 98.12 212 LEU A N 1
ATOM 1701 C CA . LEU A 1 212 ? 1.496 11.683 -26.329 1.00 98.12 212 LEU A CA 1
ATOM 1702 C C . LEU A 1 212 ? 2.497 10.548 -26.539 1.00 98.12 212 LEU A C 1
ATOM 1704 O O . LEU A 1 212 ? 2.770 9.770 -25.626 1.00 98.12 212 LEU A O 1
ATOM 1708 N N . GLN A 1 213 ? 3.044 10.475 -27.744 1.00 97.94 213 GLN A N 1
ATOM 1709 C CA . GLN A 1 213 ? 4.138 9.580 -28.083 1.00 97.94 213 GLN A CA 1
ATOM 1710 C C . GLN A 1 213 ? 5.308 10.429 -28.554 1.00 97.94 213 GLN A C 1
ATOM 1712 O O . GLN A 1 213 ? 5.127 11.330 -29.371 1.00 97.94 213 GLN A O 1
ATOM 1717 N N . ASP A 1 214 ? 6.492 10.116 -28.047 1.00 97.88 214 ASP A N 1
ATOM 1718 C CA . ASP A 1 214 ? 7.725 10.807 -28.391 1.00 97.88 214 ASP A CA 1
ATOM 1719 C C . ASP A 1 214 ? 8.887 9.808 -28.434 1.00 97.88 214 ASP A C 1
ATOM 1721 O O . ASP A 1 214 ? 8.769 8.669 -27.968 1.00 97.88 214 ASP A O 1
ATOM 1725 N N . THR A 1 215 ? 10.004 10.226 -29.012 1.00 97.50 215 THR A N 1
ATOM 1726 C CA . THR A 1 215 ? 11.247 9.457 -29.062 1.00 97.50 215 THR A CA 1
ATOM 1727 C C . THR A 1 215 ? 12.258 10.043 -28.093 1.00 97.50 215 THR A C 1
ATOM 1729 O O . THR A 1 215 ? 12.487 11.248 -28.095 1.00 97.50 215 THR A O 1
ATOM 1732 N N . VAL A 1 216 ? 12.898 9.190 -27.294 1.00 96.38 216 VAL A N 1
ATOM 1733 C CA . VAL A 1 216 ? 13.910 9.607 -26.318 1.00 96.38 216 VAL A CA 1
ATOM 1734 C C . VAL A 1 216 ? 15.213 8.879 -26.612 1.00 96.38 216 VAL A C 1
ATOM 1736 O O . VAL A 1 216 ? 15.235 7.651 -26.706 1.00 96.38 216 VAL A O 1
ATOM 1739 N N . GLU A 1 217 ? 16.301 9.633 -26.749 1.00 95.94 217 GLU A N 1
ATOM 1740 C CA . GLU A 1 217 ? 17.642 9.064 -26.842 1.00 95.94 217 GLU A CA 1
ATOM 1741 C C . GLU A 1 217 ? 18.069 8.538 -25.470 1.00 95.94 217 GLU A C 1
ATOM 1743 O O . GLU A 1 217 ? 18.037 9.253 -24.470 1.00 95.94 217 GLU A O 1
ATOM 1748 N N . GLN A 1 218 ? 18.446 7.263 -25.415 1.00 95.88 218 GLN A N 1
ATOM 1749 C CA . GLN A 1 218 ? 18.849 6.587 -24.185 1.00 95.88 218 GLN A CA 1
ATOM 1750 C C . GLN A 1 218 ? 20.120 5.784 -24.430 1.00 95.88 218 GLN A C 1
ATOM 1752 O O . GLN A 1 218 ? 20.274 5.138 -25.470 1.00 95.88 218 GLN A O 1
ATOM 1757 N N . LEU A 1 219 ? 21.019 5.777 -23.446 1.00 94.69 219 LEU A N 1
ATOM 1758 C CA . LEU A 1 219 ? 22.205 4.930 -23.490 1.00 94.69 219 LEU A CA 1
ATOM 1759 C C . LEU A 1 219 ? 21.791 3.459 -23.368 1.00 94.69 219 LEU A C 1
ATOM 1761 O O . LEU A 1 219 ? 21.055 3.074 -22.458 1.00 94.69 219 LEU A O 1
ATOM 1765 N N . ARG A 1 220 ? 22.283 2.620 -24.282 1.00 95.44 220 ARG A N 1
ATOM 1766 C CA . ARG A 1 220 ? 22.038 1.175 -24.293 1.00 95.44 220 ARG A CA 1
ATOM 1767 C C . ARG A 1 220 ? 23.360 0.428 -24.235 1.00 95.44 220 ARG A C 1
ATOM 1769 O O . ARG A 1 220 ? 24.239 0.647 -25.059 1.00 95.44 220 ARG A O 1
ATOM 1776 N N . CYS A 1 221 ? 23.484 -0.493 -23.287 1.00 93.12 221 CYS A N 1
ATOM 1777 C CA . CYS A 1 221 ? 24.611 -1.411 -23.252 1.00 93.12 221 CYS A CA 1
ATOM 1778 C C . CYS A 1 221 ? 24.334 -2.586 -24.198 1.00 93.12 221 CYS A C 1
ATOM 1780 O O . CYS A 1 221 ? 23.405 -3.361 -23.962 1.00 93.12 221 CYS A O 1
ATOM 1782 N N . GLU A 1 222 ? 25.137 -2.732 -25.252 1.00 95.50 222 GLU A N 1
ATOM 1783 C CA . GLU A 1 222 ? 24.994 -3.826 -26.225 1.00 95.50 222 GLU A CA 1
ATOM 1784 C C . GLU A 1 222 ? 25.332 -5.190 -25.614 1.00 95.50 222 GLU A C 1
ATOM 1786 O O . GLU A 1 222 ? 24.626 -6.163 -25.860 1.00 95.50 222 GLU A O 1
ATOM 1791 N N . HIS A 1 223 ? 26.346 -5.248 -24.744 1.00 95.75 223 HIS A N 1
ATOM 1792 C CA . HIS A 1 223 ? 26.753 -6.481 -24.067 1.00 95.75 223 HIS A CA 1
ATOM 1793 C C . HIS A 1 223 ? 25.682 -6.996 -23.091 1.00 95.75 223 HIS A C 1
ATOM 1795 O O . HIS A 1 223 ? 25.364 -8.180 -23.076 1.00 95.75 223 HIS A O 1
ATOM 1801 N N . CYS A 1 224 ? 25.095 -6.105 -22.286 1.00 88.94 224 CYS A N 1
ATOM 1802 C CA . CYS A 1 224 ? 24.044 -6.456 -21.324 1.00 88.94 224 CYS A CA 1
ATOM 1803 C C . CYS A 1 224 ? 22.637 -6.474 -21.945 1.00 88.94 224 CYS A C 1
ATOM 1805 O O . CYS A 1 224 ? 21.670 -6.755 -21.244 1.00 88.94 224 CYS A O 1
ATOM 1807 N N . ALA A 1 225 ? 22.515 -6.111 -23.227 1.00 93.62 225 ALA A N 1
ATOM 1808 C CA . ALA A 1 225 ? 21.269 -6.030 -23.983 1.00 93.62 225 ALA A CA 1
ATOM 1809 C C . ALA A 1 225 ? 20.139 -5.207 -23.316 1.00 93.62 225 ALA A C 1
ATOM 1811 O O . ALA A 1 225 ? 18.963 -5.504 -23.522 1.00 93.62 225 ALA A O 1
ATOM 1812 N N . ARG A 1 226 ? 20.468 -4.136 -22.572 1.00 90.19 226 ARG A N 1
ATOM 1813 C CA . ARG A 1 226 ? 19.493 -3.289 -21.846 1.00 90.19 226 ARG A CA 1
ATOM 1814 C C . ARG A 1 226 ? 19.809 -1.793 -21.918 1.00 90.19 226 ARG A C 1
ATOM 1816 O O . ARG A 1 226 ? 20.963 -1.412 -22.127 1.00 90.19 226 ARG A O 1
ATOM 1823 N N . PHE A 1 227 ? 18.795 -0.956 -21.701 1.00 92.75 227 PHE A N 1
ATOM 1824 C CA . PHE A 1 227 ? 18.977 0.483 -21.482 1.00 92.75 227 PHE A CA 1
ATOM 1825 C C . PHE A 1 227 ? 19.585 0.753 -20.101 1.00 92.75 227 PHE A C 1
ATOM 1827 O O . PHE A 1 227 ? 19.334 0.013 -19.146 1.00 92.75 227 PHE A O 1
ATOM 1834 N N . LEU A 1 228 ? 20.420 1.785 -20.009 1.00 85.25 228 LEU A N 1
ATOM 1835 C CA . LEU A 1 228 ? 21.095 2.194 -18.784 1.00 85.25 228 LEU A CA 1
ATOM 1836 C C . LEU A 1 228 ? 20.299 3.312 -18.109 1.00 85.25 228 LEU A C 1
ATOM 1838 O O . LEU A 1 228 ? 19.970 4.314 -18.735 1.00 85.25 228 LEU A O 1
ATOM 1842 N N . ALA A 1 229 ? 19.990 3.121 -16.828 1.00 82.50 229 ALA A N 1
ATOM 1843 C CA . ALA A 1 229 ? 19.521 4.199 -15.963 1.00 82.50 229 ALA A CA 1
ATOM 1844 C C . ALA A 1 229 ? 20.703 5.084 -15.536 1.00 82.50 229 ALA A C 1
ATOM 1846 O O . ALA A 1 229 ? 21.826 4.592 -15.471 1.00 82.50 229 ALA A O 1
ATOM 1847 N N . ASP A 1 230 ? 20.434 6.328 -15.134 1.00 73.81 230 ASP A N 1
ATOM 1848 C CA . ASP A 1 230 ? 21.434 7.357 -14.777 1.00 73.81 230 ASP A CA 1
ATOM 1849 C C . ASP A 1 230 ? 22.491 6.931 -13.741 1.00 73.81 230 ASP A C 1
ATOM 1851 O O . ASP A 1 230 ? 23.539 7.553 -13.613 1.00 73.81 230 ASP A O 1
ATOM 1855 N N . ARG A 1 231 ? 22.199 5.885 -12.964 1.00 68.06 231 ARG A N 1
ATOM 1856 C CA . ARG A 1 231 ? 23.036 5.364 -11.874 1.00 68.06 231 ARG A CA 1
ATOM 1857 C C . ARG A 1 231 ? 24.009 4.245 -12.284 1.00 68.06 231 ARG A C 1
ATOM 1859 O O . ARG A 1 231 ? 24.668 3.710 -11.395 1.00 68.06 231 ARG A O 1
ATOM 1866 N N . PHE A 1 232 ? 24.039 3.845 -13.559 1.00 64.50 232 PHE A N 1
ATOM 1867 C CA . PHE A 1 232 ? 24.924 2.798 -14.096 1.00 64.50 232 PHE A CA 1
ATOM 1868 C C . PHE A 1 232 ? 26.111 3.361 -14.873 1.00 64.50 232 PHE A C 1
ATOM 1870 O O . PHE A 1 232 ? 25.936 4.389 -15.561 1.00 64.50 232 PHE A O 1
#